Protein AF-A0A6V8EZ09-F1 (afdb_monomer_lite)

Sequence (191 aa):
MAIDKHVNTLWGSGIPLIVGDCYRGQDHIRDILYAWDLAGRIVQKALGTFPVLLSGGLVTQGSGDTLNITPASGLVSYDVSIPNDWTVVPPAELAAVMTRLVQSIQQTNLAIASATLNGVATNYVKLRYAETNGNTRQRAKAAGVYAYELVPSFTIVVNTTVPTDYDIVLATFVGNTGGTFAITQRISEDV

pLDDT: mean 71.15, std 19.23, range [26.47, 94.38]

Foldseek 3Di:
DDPDPPPDDDDDPDDDPDDDPCPDVQNVLVVVQVVQQVVQVVVCVVLPDFFDWPDFFDWDAAPFQFIKTAKTKTKAKDWDWGFDDDPDFVGDTDIDIGMHMDIDHIDHRHHQVAEDAAQPQKKFWKKFFDPPVDPDDADDDPTDGDDDDPDTDIDTHIHRDDDDRRIDTQWIWHHHDGGDIDIDGPPPDDD

Structure (mmCIF, N/CA/C/O backbone):
data_AF-A0A6V8EZ09-F1
#
_entry.id   AF-A0A6V8EZ09-F1
#
loop_
_atom_site.group_PDB
_atom_site.id
_atom_site.type_symbol
_atom_site.label_atom_id
_atom_site.label_alt_id
_atom_site.label_comp_id
_atom_site.label_asym_id
_atom_site.label_entity_id
_atom_site.label_seq_id
_atom_site.pdbx_PDB_ins_code
_atom_site.Cartn_x
_atom_site.Cartn_y
_atom_site.Cartn_z
_atom_site.occupancy
_atom_site.B_iso_or_equiv
_atom_site.auth_seq_id
_atom_site.auth_comp_id
_atom_site.auth_asym_id
_atom_site.auth_atom_id
_atom_site.pdbx_PDB_model_num
ATOM 1 N N . MET A 1 1 ? 19.089 -15.135 -15.177 1.00 36.06 1 MET A N 1
ATOM 2 C CA . MET A 1 1 ? 18.999 -14.446 -16.479 1.00 36.06 1 MET A CA 1
ATOM 3 C C . MET A 1 1 ? 20.323 -13.739 -16.686 1.00 36.06 1 MET A C 1
ATOM 5 O O . MET A 1 1 ? 20.738 -13.012 -15.792 1.00 36.06 1 MET A O 1
ATOM 9 N N . ALA A 1 2 ? 21.050 -14.101 -17.740 1.00 26.47 2 ALA A N 1
ATOM 10 C CA . ALA A 1 2 ? 22.420 -13.660 -17.957 1.00 26.47 2 ALA A CA 1
ATOM 11 C C . ALA A 1 2 ? 22.459 -12.157 -18.259 1.00 26.47 2 ALA A C 1
ATOM 13 O O . ALA A 1 2 ? 21.676 -11.665 -19.067 1.00 26.47 2 ALA A O 1
ATOM 14 N N . ILE A 1 3 ? 23.370 -11.447 -17.591 1.00 40.34 3 ILE A N 1
ATOM 15 C CA . ILE A 1 3 ? 23.827 -10.124 -18.014 1.00 40.34 3 ILE A CA 1
ATOM 16 C C . ILE A 1 3 ? 24.592 -10.365 -19.310 1.00 40.34 3 ILE A C 1
ATOM 18 O O . ILE A 1 3 ? 25.759 -10.760 -19.274 1.00 40.34 3 ILE A O 1
ATOM 22 N N . ASP A 1 4 ? 23.906 -10.216 -20.440 1.00 30.75 4 ASP A N 1
ATOM 23 C CA . ASP A 1 4 ? 24.532 -10.389 -21.739 1.00 30.75 4 ASP A CA 1
ATOM 24 C C . ASP A 1 4 ? 25.152 -9.065 -22.182 1.00 30.75 4 ASP A C 1
ATOM 26 O O . ASP A 1 4 ? 24.478 -8.081 -22.494 1.00 30.75 4 ASP A O 1
ATOM 30 N N . LYS A 1 5 ? 26.484 -9.038 -22.138 1.00 41.12 5 LYS A N 1
ATOM 31 C CA . LYS A 1 5 ? 27.314 -7.987 -22.713 1.00 41.12 5 LYS A CA 1
ATOM 32 C C . LYS A 1 5 ? 27.256 -8.114 -24.234 1.00 41.12 5 LYS A C 1
ATOM 34 O O . LYS A 1 5 ? 28.155 -8.693 -24.835 1.00 41.12 5 LYS A O 1
ATOM 39 N N . HIS A 1 6 ? 26.267 -7.497 -24.868 1.00 33.66 6 HIS A N 1
ATOM 40 C CA . HIS A 1 6 ? 26.307 -7.252 -26.308 1.00 33.66 6 HIS A CA 1
ATOM 41 C C . HIS A 1 6 ? 26.600 -5.785 -26.606 1.00 33.66 6 HIS A C 1
ATOM 43 O O . HIS A 1 6 ? 25.763 -5.009 -27.055 1.00 33.66 6 HIS A O 1
ATOM 49 N N . VAL A 1 7 ? 27.878 -5.452 -26.410 1.00 40.00 7 VAL A N 1
ATOM 50 C CA . VAL A 1 7 ? 28.586 -4.489 -27.253 1.00 40.00 7 VAL A CA 1
ATOM 51 C C . VAL A 1 7 ? 28.614 -5.099 -28.658 1.00 40.00 7 VAL A C 1
ATOM 53 O O . VAL A 1 7 ? 29.512 -5.869 -28.981 1.00 40.00 7 VAL A O 1
ATOM 56 N N . ASN A 1 8 ? 27.591 -4.845 -29.474 1.00 33.81 8 ASN A N 1
ATOM 57 C CA . ASN A 1 8 ? 27.646 -5.163 -30.899 1.00 33.81 8 ASN A CA 1
ATOM 58 C C . ASN A 1 8 ? 27.029 -4.024 -31.710 1.00 33.81 8 ASN A C 1
ATOM 60 O O . ASN A 1 8 ? 25.858 -4.008 -32.083 1.00 33.81 8 ASN A O 1
ATOM 64 N N . THR A 1 9 ? 27.871 -3.018 -31.896 1.00 41.44 9 THR A N 1
ATOM 65 C CA . THR A 1 9 ? 27.658 -1.795 -32.652 1.00 41.44 9 THR A CA 1
ATOM 66 C C . THR A 1 9 ? 27.592 -2.124 -34.149 1.00 41.44 9 THR A C 1
ATOM 68 O O . THR A 1 9 ? 28.577 -2.583 -34.726 1.00 41.44 9 THR A O 1
ATOM 71 N N . LEU A 1 10 ? 26.457 -1.876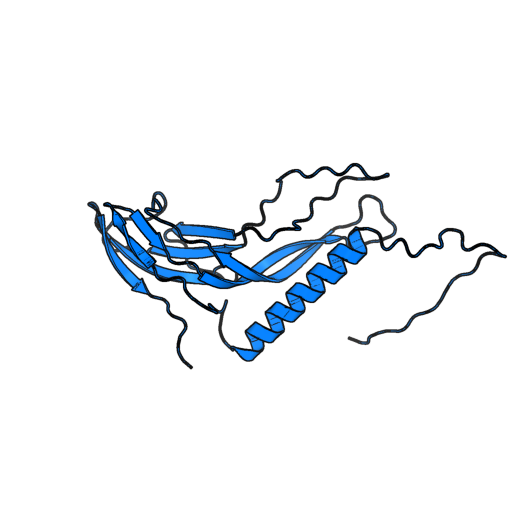 -34.806 1.00 41.09 10 LEU A N 1
ATOM 72 C CA . LEU A 1 10 ? 26.394 -1.825 -36.270 1.00 41.09 10 LEU A CA 1
ATOM 73 C C . LEU A 1 10 ? 26.891 -0.446 -36.729 1.00 41.09 10 LEU A C 1
ATOM 75 O O . LEU A 1 10 ? 26.271 0.577 -36.445 1.00 41.09 10 LEU A O 1
ATOM 79 N N . TRP A 1 11 ? 28.037 -0.423 -37.410 1.00 37.19 11 TRP A N 1
ATOM 80 C CA . TRP A 1 11 ? 28.685 0.785 -37.923 1.00 37.19 11 TRP A CA 1
ATOM 81 C C . TRP A 1 11 ? 28.303 1.027 -39.389 1.00 37.19 11 TRP A C 1
ATOM 83 O O . TRP A 1 11 ? 28.562 0.185 -40.246 1.00 37.19 11 TRP A O 1
ATOM 93 N N . GLY A 1 12 ? 27.750 2.204 -39.691 1.00 41.00 12 GLY A N 1
ATOM 94 C CA . GLY A 1 12 ? 27.807 2.807 -41.027 1.00 41.00 12 GLY A CA 1
ATOM 95 C C . GLY A 1 12 ? 29.043 3.705 -41.138 1.00 41.00 12 GLY A C 1
ATOM 96 O O . GLY A 1 12 ? 29.439 4.321 -40.149 1.00 41.00 12 GLY A O 1
ATOM 97 N N . SER A 1 13 ? 29.679 3.749 -42.314 1.00 45.16 13 SER A N 1
ATOM 98 C CA . SER A 1 13 ? 31.001 4.348 -42.560 1.00 45.16 13 SER A CA 1
ATOM 99 C C . SER A 1 13 ? 31.164 5.771 -42.009 1.00 45.16 13 SER A C 1
ATOM 101 O O . SER A 1 13 ? 30.796 6.757 -42.647 1.00 45.16 13 SER A O 1
ATOM 103 N N . GLY A 1 14 ? 31.805 5.867 -40.848 1.00 47.41 14 GLY A N 1
ATOM 104 C CA . GLY A 1 14 ? 32.462 7.084 -40.380 1.00 47.41 14 GLY A CA 1
ATOM 105 C C . GLY A 1 14 ? 31.619 8.046 -39.548 1.00 47.41 14 GLY A C 1
ATOM 106 O O . GLY A 1 14 ? 32.197 8.971 -38.989 1.00 47.41 14 GLY A O 1
ATOM 107 N N . ILE A 1 15 ? 30.309 7.828 -39.391 1.00 45.03 15 ILE A N 1
ATOM 108 C CA . ILE A 1 15 ? 29.502 8.544 -38.393 1.00 45.03 15 ILE A CA 1
ATOM 109 C C . ILE A 1 15 ? 28.467 7.569 -37.833 1.00 45.03 15 ILE A C 1
ATOM 111 O O . ILE A 1 15 ? 27.698 6.992 -38.606 1.00 45.03 15 ILE A O 1
ATOM 115 N N . PRO A 1 16 ? 28.390 7.380 -36.509 1.00 43.69 16 PRO A N 1
ATOM 116 C CA . PRO A 1 16 ? 27.251 6.689 -35.948 1.00 43.69 16 PRO A CA 1
ATOM 117 C C . PRO A 1 16 ? 26.010 7.558 -36.179 1.00 43.69 16 PRO A C 1
ATOM 119 O O . PRO A 1 16 ? 25.922 8.680 -35.682 1.00 43.69 16 PRO A O 1
ATOM 122 N N . LEU A 1 17 ? 25.052 7.056 -36.954 1.00 45.53 17 LEU A N 1
ATOM 123 C CA . LEU A 1 17 ? 23.905 7.855 -37.398 1.00 45.53 17 LEU A CA 1
ATOM 124 C C . LEU A 1 17 ? 22.977 8.296 -36.251 1.00 45.53 17 LEU A C 1
ATOM 126 O O . LEU A 1 17 ? 22.133 9.158 -36.473 1.00 45.53 17 LEU A O 1
ATOM 130 N N . ILE A 1 18 ? 23.166 7.767 -35.032 1.00 43.94 18 ILE A N 1
ATOM 131 C CA . ILE A 1 18 ? 22.602 8.268 -33.769 1.00 43.94 18 ILE A CA 1
ATOM 132 C C . ILE A 1 18 ? 23.574 7.907 -32.620 1.00 43.94 18 ILE A C 1
ATOM 134 O O . ILE A 1 18 ? 23.347 6.950 -31.891 1.00 43.94 18 ILE A O 1
ATOM 138 N N . VAL A 1 19 ? 24.701 8.611 -32.465 1.00 35.06 19 VAL A N 1
ATOM 139 C CA . VAL A 1 19 ? 25.530 8.529 -31.237 1.00 35.06 19 VAL A CA 1
ATOM 140 C C . VAL A 1 19 ? 25.651 9.906 -30.616 1.00 35.06 19 VAL A C 1
ATOM 142 O O . VAL A 1 19 ? 26.543 10.693 -30.901 1.00 35.06 19 VAL A O 1
ATOM 145 N N . GLY A 1 20 ? 24.706 10.191 -29.738 1.00 37.25 20 GLY A N 1
ATOM 146 C CA . GLY A 1 20 ? 25.016 10.119 -28.322 1.00 37.25 20 GLY A CA 1
ATOM 147 C C . GLY A 1 20 ? 24.085 9.068 -27.740 1.00 37.25 20 GLY A C 1
ATOM 148 O O . GLY A 1 20 ? 23.023 8.821 -28.308 1.00 37.25 20 GLY A O 1
ATOM 149 N N . ASP A 1 21 ? 24.499 8.457 -26.646 1.00 42.72 21 ASP A N 1
ATOM 150 C CA . ASP A 1 21 ? 23.748 7.542 -25.795 1.00 42.72 21 ASP A CA 1
ATOM 151 C C . ASP A 1 21 ? 22.505 8.249 -25.212 1.00 42.72 21 ASP A C 1
ATOM 153 O O . ASP A 1 21 ? 22.380 8.541 -24.026 1.00 42.72 21 ASP A O 1
ATOM 157 N N . CYS A 1 22 ? 21.593 8.640 -26.098 1.00 40.09 22 CYS A N 1
ATOM 158 C CA . CYS A 1 22 ? 20.265 9.115 -25.795 1.00 40.09 22 CYS A CA 1
ATOM 159 C C . CYS A 1 22 ? 19.422 7.886 -25.480 1.00 40.09 22 CYS A C 1
ATOM 161 O O . CYS A 1 22 ? 18.428 7.625 -26.157 1.00 40.09 22 CYS A O 1
ATOM 163 N N . TYR A 1 23 ? 19.827 7.169 -24.420 1.00 47.03 23 TYR A N 1
ATOM 164 C CA . TYR A 1 23 ? 18.901 6.533 -23.496 1.00 47.03 23 TYR A CA 1
ATOM 165 C C . TYR A 1 23 ? 17.663 7.412 -23.483 1.00 47.03 23 TYR A C 1
ATOM 167 O O . TYR A 1 23 ? 17.691 8.569 -23.024 1.00 47.03 23 TYR A O 1
ATOM 175 N N . ARG A 1 24 ? 16.596 6.945 -24.133 1.00 60.47 24 ARG A N 1
ATOM 176 C CA . ARG A 1 24 ? 15.365 7.718 -24.156 1.00 60.47 24 ARG A CA 1
ATOM 177 C C . ARG A 1 24 ? 15.011 7.918 -22.686 1.00 60.47 24 ARG A C 1
ATOM 179 O O . ARG A 1 24 ? 15.353 7.099 -21.839 1.00 60.47 24 ARG A O 1
ATOM 186 N N . GLY A 1 25 ? 14.310 8.999 -22.341 1.00 59.91 25 GLY A N 1
ATOM 187 C CA . GLY A 1 25 ? 13.822 9.149 -20.959 1.00 59.91 25 GLY A CA 1
ATOM 188 C C . GLY A 1 25 ? 13.135 7.867 -20.450 1.00 59.91 25 GLY A C 1
ATOM 189 O O . GLY A 1 25 ? 13.201 7.572 -19.268 1.00 59.91 25 GLY A O 1
ATOM 190 N N . GLN A 1 26 ? 12.579 7.081 -21.376 1.00 61.47 26 GLN A N 1
ATOM 191 C CA . GLN A 1 26 ? 12.028 5.737 -21.215 1.00 61.47 26 GLN A CA 1
ATOM 192 C C . GLN A 1 26 ? 13.003 4.709 -20.609 1.00 61.47 26 GLN A C 1
ATOM 194 O O . GLN A 1 26 ? 12.614 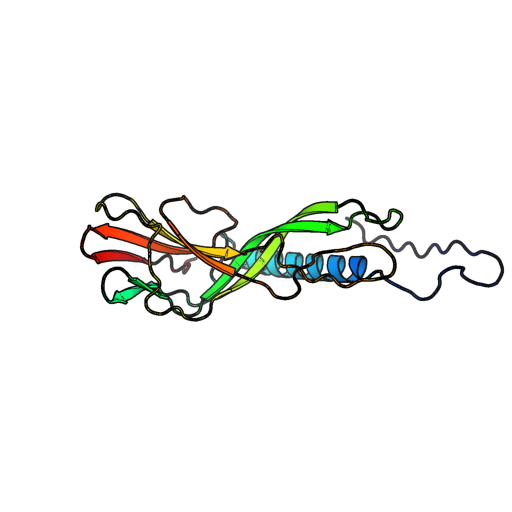4.037 -19.662 1.00 61.47 26 GLN A O 1
ATOM 199 N N . ASP A 1 27 ? 14.235 4.589 -21.106 1.00 61.34 27 ASP A N 1
ATOM 200 C CA . ASP A 1 27 ? 15.248 3.634 -20.631 1.00 61.34 27 ASP A CA 1
ATOM 201 C C . ASP A 1 27 ? 15.648 3.967 -19.193 1.00 61.34 27 ASP A C 1
ATOM 203 O O . ASP A 1 27 ? 15.578 3.118 -18.311 1.00 61.34 27 ASP A O 1
ATOM 207 N N . HIS A 1 28 ? 15.939 5.243 -18.923 1.00 70.25 28 HIS A N 1
ATOM 208 C CA . HIS A 1 28 ? 16.264 5.702 -17.572 1.00 70.25 28 HIS A CA 1
ATOM 209 C C . HIS A 1 28 ? 15.115 5.467 -16.588 1.00 70.25 28 HIS A C 1
ATOM 211 O O . HIS A 1 28 ? 15.344 5.070 -15.450 1.00 70.25 28 HIS A O 1
ATOM 217 N N . ILE A 1 29 ? 13.870 5.709 -17.008 1.00 71.44 29 ILE A N 1
ATOM 218 C CA . ILE A 1 29 ? 12.696 5.440 -16.170 1.00 71.44 29 ILE A CA 1
ATOM 219 C C . ILE A 1 29 ? 12.581 3.941 -15.897 1.00 71.44 29 ILE A C 1
ATOM 221 O O . ILE A 1 29 ? 12.353 3.553 -14.756 1.00 71.44 29 ILE A O 1
ATOM 225 N N . ARG A 1 30 ? 12.776 3.099 -16.915 1.00 72.88 30 ARG A N 1
ATOM 226 C CA . ARG A 1 30 ? 12.730 1.645 -16.771 1.00 72.88 30 ARG A CA 1
ATOM 227 C C . ARG A 1 30 ? 13.794 1.140 -15.793 1.00 72.88 30 ARG A C 1
ATOM 229 O O . ARG A 1 30 ? 13.465 0.366 -14.899 1.00 72.88 30 ARG A O 1
ATOM 236 N N . ASP A 1 31 ? 15.030 1.608 -15.921 1.00 77.31 31 ASP A N 1
ATOM 237 C CA . ASP A 1 31 ? 16.129 1.209 -15.039 1.00 77.31 31 ASP A CA 1
ATOM 238 C C . ASP A 1 31 ? 15.889 1.654 -13.592 1.00 77.31 31 ASP A C 1
ATOM 240 O O . ASP A 1 31 ? 16.121 0.886 -12.657 1.00 77.31 31 ASP A O 1
ATOM 244 N N . ILE A 1 32 ? 15.355 2.864 -13.391 1.00 80.50 32 ILE A N 1
ATOM 245 C CA . ILE A 1 32 ? 14.965 3.361 -12.064 1.00 80.50 32 ILE A CA 1
ATOM 246 C C . ILE A 1 32 ? 13.853 2.494 -11.459 1.00 80.50 32 ILE A C 1
ATOM 248 O O . ILE A 1 32 ? 13.944 2.115 -10.291 1.00 80.50 32 ILE A O 1
ATOM 252 N N . LEU A 1 33 ? 12.824 2.156 -12.242 1.00 77.69 33 LEU A N 1
ATOM 253 C CA . LEU A 1 33 ? 11.721 1.303 -11.799 1.00 77.69 33 LEU A CA 1
ATOM 254 C C . LEU A 1 33 ? 12.222 -0.092 -11.397 1.00 77.69 33 LEU A C 1
ATOM 256 O O . LEU A 1 33 ? 11.868 -0.582 -10.324 1.00 77.69 33 LEU A O 1
ATOM 260 N N . TYR A 1 34 ? 13.114 -0.696 -12.188 1.00 82.81 34 TYR A N 1
ATOM 261 C CA . TYR A 1 34 ? 13.736 -1.974 -11.836 1.00 82.81 34 TYR A CA 1
ATOM 262 C C . TYR A 1 34 ? 14.618 -1.890 -10.592 1.00 82.81 34 TYR A C 1
ATOM 264 O O . TYR A 1 34 ? 14.598 -2.805 -9.768 1.00 82.81 34 TYR A O 1
ATOM 272 N N . ALA A 1 35 ? 15.382 -0.810 -10.424 1.00 84.56 35 ALA A N 1
ATOM 273 C CA . ALA A 1 35 ? 16.199 -0.615 -9.232 1.00 84.56 35 ALA A CA 1
ATOM 274 C C . ALA A 1 35 ? 15.337 -0.494 -7.964 1.00 84.56 35 ALA A C 1
ATOM 276 O O . ALA A 1 35 ? 15.676 -1.077 -6.932 1.00 84.56 35 ALA A O 1
ATOM 277 N N . TRP A 1 36 ? 14.207 0.217 -8.038 1.00 83.81 36 TRP A N 1
ATOM 278 C CA . TRP A 1 36 ? 13.246 0.304 -6.936 1.00 83.81 36 TRP A CA 1
ATOM 279 C C . TRP A 1 36 ? 12.598 -1.041 -6.617 1.00 83.81 36 TRP A C 1
ATOM 281 O O . TRP A 1 36 ? 12.560 -1.416 -5.445 1.00 83.81 36 TRP A O 1
ATOM 291 N N . ASP A 1 37 ? 12.153 -1.779 -7.637 1.00 84.81 37 ASP A N 1
ATOM 292 C CA . ASP A 1 37 ? 11.576 -3.114 -7.462 1.00 84.81 37 ASP A CA 1
ATOM 293 C C . ASP A 1 37 ? 12.576 -4.074 -6.805 1.00 84.81 37 ASP A C 1
ATOM 295 O O . ASP A 1 37 ? 12.264 -4.738 -5.814 1.00 84.81 37 ASP A O 1
ATOM 299 N N . LEU A 1 38 ? 13.822 -4.094 -7.289 1.00 85.69 38 LEU A N 1
ATOM 300 C CA . LEU A 1 38 ? 14.881 -4.920 -6.716 1.00 85.69 38 LEU A CA 1
ATOM 301 C C . LEU A 1 38 ? 15.138 -4.573 -5.243 1.00 85.69 38 LEU A C 1
ATOM 303 O O . LEU A 1 38 ? 15.225 -5.478 -4.410 1.00 85.69 38 LEU A O 1
ATOM 307 N N . ALA A 1 39 ? 15.228 -3.284 -4.907 1.00 84.75 39 ALA A N 1
ATOM 308 C CA . ALA A 1 39 ? 15.402 -2.841 -3.526 1.00 84.75 39 ALA A CA 1
ATOM 309 C C . ALA A 1 39 ? 14.228 -3.285 -2.635 1.00 84.75 39 ALA A C 1
ATOM 311 O O . ALA A 1 39 ? 14.452 -3.832 -1.554 1.00 84.75 39 ALA A O 1
ATOM 312 N N . GLY A 1 40 ? 12.988 -3.122 -3.109 1.00 82.38 40 GLY A N 1
ATOM 313 C CA . GLY A 1 40 ? 11.787 -3.568 -2.402 1.00 82.38 40 GLY A CA 1
ATOM 314 C C . GLY A 1 40 ? 11.781 -5.076 -2.147 1.00 82.38 40 GLY A C 1
ATOM 315 O O . GLY A 1 40 ? 11.551 -5.512 -1.020 1.00 82.38 40 GLY A O 1
ATOM 316 N N . ARG A 1 41 ? 12.120 -5.883 -3.159 1.00 82.62 41 ARG A N 1
ATOM 317 C CA . ARG A 1 41 ? 12.191 -7.350 -3.044 1.00 82.62 41 ARG A CA 1
ATOM 318 C C . ARG A 1 41 ? 13.281 -7.828 -2.091 1.00 82.62 41 ARG A C 1
ATOM 320 O O . ARG A 1 41 ? 13.064 -8.805 -1.380 1.00 82.62 41 ARG A O 1
ATOM 327 N N . ILE A 1 42 ? 14.445 -7.174 -2.066 1.00 83.06 42 ILE A N 1
ATOM 328 C CA . ILE A 1 42 ? 15.523 -7.516 -1.123 1.00 83.06 42 ILE A CA 1
ATOM 329 C C . ILE A 1 42 ? 15.041 -7.322 0.314 1.00 83.06 42 ILE A C 1
ATOM 331 O O . ILE A 1 42 ? 15.194 -8.228 1.133 1.00 83.06 42 ILE A O 1
ATOM 335 N N . VAL A 1 43 ? 14.419 -6.177 0.606 1.00 79.94 43 VAL A N 1
ATOM 336 C CA . VAL A 1 43 ? 13.891 -5.884 1.944 1.00 79.94 43 VAL A CA 1
ATOM 337 C C . VAL A 1 43 ? 12.755 -6.845 2.300 1.00 79.94 43 VAL A C 1
ATOM 339 O O . VAL A 1 43 ? 12.765 -7.420 3.384 1.00 79.94 43 VAL A O 1
ATOM 342 N N . GLN A 1 44 ? 11.828 -7.111 1.376 1.00 76.06 44 GLN A N 1
ATOM 343 C CA . GLN A 1 44 ? 10.747 -8.072 1.601 1.00 76.06 44 GLN A CA 1
ATOM 344 C C . GLN A 1 44 ? 11.279 -9.484 1.877 1.00 76.06 44 GLN A C 1
ATOM 346 O O . GLN A 1 44 ? 10.804 -10.152 2.786 1.00 76.06 44 GLN A O 1
ATOM 351 N N . LYS A 1 45 ? 12.291 -9.945 1.132 1.00 77.75 45 LYS A N 1
ATOM 352 C CA . LYS A 1 45 ? 12.899 -11.265 1.343 1.00 77.75 45 LYS A CA 1
ATOM 353 C C . LYS A 1 45 ? 13.642 -11.352 2.675 1.00 77.75 45 LYS A C 1
ATOM 355 O O . LYS A 1 45 ? 13.623 -12.408 3.299 1.00 77.75 45 LYS A O 1
ATOM 360 N N . ALA A 1 46 ? 14.293 -10.270 3.097 1.00 76.56 46 ALA A N 1
ATOM 361 C CA . ALA A 1 46 ? 14.949 -10.205 4.398 1.00 76.56 46 ALA A CA 1
ATOM 362 C C . ALA A 1 46 ? 13.944 -10.256 5.564 1.00 76.56 46 ALA A C 1
ATOM 364 O O . ALA A 1 46 ? 14.295 -10.752 6.627 1.00 76.56 46 ALA A O 1
ATOM 365 N N . LEU A 1 47 ? 12.714 -9.772 5.352 1.00 72.25 47 LEU A N 1
ATOM 366 C CA . LEU A 1 47 ? 11.679 -9.614 6.385 1.00 72.25 47 LEU A CA 1
ATOM 367 C C . LEU A 1 47 ? 10.472 -10.570 6.218 1.00 72.25 47 LEU A C 1
ATOM 369 O O . LEU A 1 47 ? 9.502 -10.510 6.967 1.00 72.25 47 LEU A O 1
ATOM 373 N N . GLY A 1 48 ? 10.543 -11.484 5.249 1.00 57.84 48 GLY A N 1
ATOM 374 C CA . GLY A 1 48 ? 9.860 -12.780 5.212 1.00 57.84 48 GLY A CA 1
ATOM 375 C C . GLY A 1 48 ? 8.351 -12.842 4.956 1.00 57.84 48 GLY A C 1
ATOM 376 O O . GLY A 1 48 ? 7.901 -13.883 4.479 1.00 57.84 48 GLY A O 1
ATOM 377 N N . THR A 1 49 ? 7.549 -11.807 5.230 1.00 58.31 49 THR A N 1
ATOM 378 C CA . THR A 1 49 ? 6.091 -12.025 5.326 1.00 58.31 49 THR A CA 1
ATOM 379 C C . THR A 1 49 ? 5.273 -10.779 4.960 1.00 58.31 49 THR A C 1
ATOM 381 O O . THR A 1 49 ? 5.319 -9.787 5.676 1.00 58.31 49 THR A O 1
ATOM 384 N N . PHE A 1 50 ? 4.476 -10.851 3.881 1.00 55.44 50 PHE A N 1
ATOM 385 C CA . PHE A 1 50 ? 3.503 -9.822 3.442 1.00 55.44 50 PHE A CA 1
ATOM 386 C C . PHE A 1 50 ? 4.100 -8.446 3.062 1.00 55.44 50 PHE A C 1
ATOM 388 O O . PHE A 1 50 ? 5.317 -8.265 3.119 1.00 55.44 50 PHE A O 1
ATOM 395 N N . PRO A 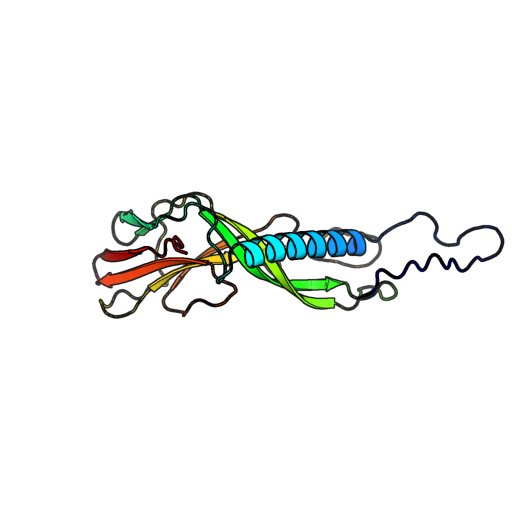1 51 ? 3.297 -7.481 2.560 1.00 67.12 51 PRO A N 1
ATOM 396 C CA . PRO A 1 51 ? 3.666 -6.066 2.582 1.00 67.12 51 PRO A CA 1
ATOM 397 C C . PRO A 1 51 ? 4.093 -5.657 3.999 1.00 67.12 51 PRO A C 1
ATOM 399 O O . PRO A 1 51 ? 3.271 -5.522 4.905 1.00 67.12 51 PRO A O 1
ATOM 402 N N . VAL A 1 52 ? 5.408 -5.538 4.196 1.00 71.50 52 VAL A N 1
ATOM 403 C CA . VAL A 1 52 ? 6.018 -5.323 5.512 1.00 71.50 52 VAL A CA 1
ATOM 404 C C . VAL A 1 52 ? 5.864 -3.866 5.922 1.00 71.50 52 VAL A C 1
ATOM 406 O O . VAL A 1 52 ? 6.266 -2.960 5.182 1.00 71.50 52 VAL A O 1
ATOM 409 N N . LEU A 1 53 ? 5.338 -3.638 7.124 1.00 77.75 53 LEU A N 1
ATOM 410 C CA . LEU A 1 53 ? 5.444 -2.348 7.790 1.00 77.75 53 LEU A CA 1
ATOM 411 C C . LEU A 1 53 ? 6.845 -2.241 8.398 1.00 77.75 53 LEU A C 1
ATOM 413 O O . LEU A 1 53 ? 7.252 -3.069 9.204 1.00 77.75 53 LEU A O 1
ATOM 417 N N . LEU A 1 54 ? 7.596 -1.226 7.988 1.00 76.62 54 LEU A N 1
ATOM 418 C CA . LEU A 1 54 ? 8.958 -0.990 8.464 1.00 76.62 54 LEU A CA 1
ATOM 419 C C . LEU A 1 54 ? 8.975 -0.106 9.712 1.00 76.62 54 LEU A C 1
ATOM 421 O O . LEU A 1 54 ? 9.894 -0.207 10.521 1.00 76.62 54 LEU A O 1
ATOM 425 N N . SER A 1 55 ? 8.001 0.799 9.854 1.00 84.69 55 SER A N 1
ATOM 426 C CA . SER A 1 55 ? 7.893 1.675 11.022 1.00 84.69 55 SER A CA 1
ATOM 427 C C . SER A 1 55 ? 6.538 2.386 11.104 1.00 84.69 55 SER A C 1
ATOM 429 O O . SER A 1 55 ? 5.949 2.731 10.079 1.00 84.69 55 SER A O 1
ATOM 431 N N . GLY A 1 56 ? 6.096 2.701 12.327 1.00 86.12 56 GLY A N 1
ATOM 432 C CA . GLY A 1 56 ? 5.012 3.652 12.590 1.00 86.12 56 GLY A CA 1
ATOM 433 C C . GLY A 1 56 ? 3.601 3.106 12.348 1.00 86.12 56 GLY A C 1
ATOM 434 O O . GLY A 1 56 ? 3.319 1.961 12.675 1.00 86.12 56 GLY A O 1
ATOM 435 N N . GLY A 1 57 ? 2.691 3.941 11.834 1.00 87.94 57 GLY A N 1
ATOM 436 C CA . GLY A 1 57 ? 1.339 3.509 11.445 1.00 87.94 57 GLY A CA 1
ATOM 437 C C . GLY A 1 57 ? 0.363 3.226 12.588 1.00 87.94 57 GLY A C 1
ATOM 438 O O . GLY A 1 57 ? -0.618 2.515 12.388 1.00 87.94 57 GLY A O 1
ATOM 439 N N . LEU A 1 58 ? 0.593 3.798 13.770 1.00 91.19 58 LEU A N 1
ATOM 440 C CA . LEU A 1 58 ? -0.310 3.659 14.910 1.00 91.19 58 LEU A CA 1
ATOM 441 C C . LEU A 1 58 ? -1.642 4.355 14.611 1.00 91.19 58 LEU A C 1
ATOM 443 O O . LEU A 1 58 ? -1.670 5.568 14.390 1.00 91.19 58 LEU A O 1
ATOM 447 N N . VAL A 1 59 ? -2.738 3.597 14.663 1.00 92.50 59 VAL A N 1
ATOM 448 C CA . VAL A 1 59 ? -4.095 4.114 14.435 1.00 92.50 59 VAL A CA 1
ATOM 449 C C . VAL A 1 59 ? -4.813 4.341 15.762 1.00 92.50 59 VAL A C 1
ATOM 451 O O . VAL A 1 59 ? -5.016 3.404 16.524 1.00 92.50 59 VAL A O 1
ATOM 454 N N . THR A 1 60 ? -5.260 5.553 16.058 1.00 92.12 60 THR A N 1
ATOM 455 C CA . THR A 1 60 ? -6.057 5.841 17.260 1.00 92.12 60 THR A CA 1
ATOM 456 C C . THR A 1 60 ? -7.368 6.520 16.903 1.00 92.12 60 THR A C 1
ATOM 458 O O . THR A 1 60 ? -7.556 7.011 15.791 1.00 92.12 60 THR A O 1
ATOM 461 N N . GLN A 1 61 ? -8.306 6.528 17.845 1.00 90.00 61 GLN A N 1
ATOM 462 C CA . GLN A 1 61 ? -9.539 7.283 17.684 1.00 90.00 61 GLN A CA 1
ATOM 463 C C . GLN A 1 61 ? -9.247 8.793 17.708 1.00 90.00 61 GLN A C 1
ATOM 465 O O . GLN A 1 61 ? -8.498 9.286 18.556 1.00 90.00 61 GLN A O 1
ATOM 470 N N . GLY A 1 62 ? -9.827 9.509 16.747 1.00 89.50 62 GLY A N 1
ATOM 471 C CA . GLY A 1 62 ? -9.863 10.966 16.688 1.00 89.50 62 GLY A CA 1
ATOM 472 C C . GLY A 1 62 ? -11.110 11.541 17.357 1.00 89.50 62 GLY A C 1
ATOM 473 O O . GLY A 1 62 ? -11.726 10.920 18.221 1.00 89.50 62 GLY A O 1
ATOM 474 N N . SER A 1 63 ? -11.491 12.753 16.967 1.00 87.31 63 SER A N 1
ATOM 475 C CA . SER A 1 63 ? -12.742 13.360 17.425 1.00 87.31 63 SER A CA 1
ATOM 476 C C . SER A 1 63 ? -13.951 12.684 16.770 1.00 87.31 63 SER A C 1
ATOM 478 O O . SER A 1 63 ? -14.021 12.612 15.541 1.00 87.31 63 SER A O 1
ATOM 480 N N . GLY A 1 64 ? -14.908 12.209 17.573 1.00 85.88 64 GLY A N 1
ATOM 481 C CA . GLY A 1 64 ? -16.113 11.533 17.082 1.00 85.88 64 GLY A CA 1
ATOM 482 C C . GLY A 1 64 ? -15.779 10.328 16.199 1.00 85.88 64 GLY A C 1
ATOM 483 O O . GLY A 1 64 ? -14.995 9.463 16.596 1.00 85.88 64 GLY A O 1
ATOM 484 N N . ASP A 1 65 ? -16.331 10.320 14.985 1.00 85.88 65 ASP A N 1
ATOM 485 C CA . ASP A 1 65 ? -16.200 9.233 14.010 1.00 85.88 65 ASP A CA 1
ATOM 486 C C . ASP A 1 65 ? -14.959 9.411 13.117 1.00 85.88 65 ASP A C 1
ATOM 488 O O . ASP A 1 65 ? -15.032 9.324 11.891 1.00 85.88 65 ASP A O 1
ATOM 492 N N . THR A 1 66 ? -13.809 9.737 13.702 1.00 91.62 66 THR A N 1
ATOM 493 C CA . THR A 1 66 ? -12.571 9.956 12.938 1.00 91.62 66 THR A CA 1
ATOM 494 C C . THR A 1 66 ? -11.402 9.160 13.498 1.00 91.62 66 THR A C 1
ATOM 496 O O . THR A 1 66 ? -11.453 8.649 14.619 1.00 91.62 66 THR A O 1
ATOM 499 N N . LEU A 1 67 ? -10.337 9.042 12.705 1.00 92.69 67 LEU A N 1
ATOM 500 C CA . LEU A 1 67 ? -9.103 8.355 13.077 1.00 92.69 67 LEU A CA 1
ATOM 501 C C . LEU A 1 67 ? -7.910 9.312 13.073 1.00 92.69 67 LEU A C 1
ATOM 503 O O . LEU A 1 67 ? -7.793 10.186 12.217 1.00 92.69 67 LEU A O 1
ATOM 507 N N . ASN A 1 68 ? -6.981 9.094 13.992 1.00 93.62 68 ASN A N 1
ATOM 508 C CA . ASN A 1 68 ? -5.636 9.650 13.942 1.00 93.62 68 ASN A CA 1
ATOM 509 C C . ASN A 1 68 ? -4.666 8.541 13.538 1.00 93.62 68 ASN A C 1
ATOM 511 O O . ASN A 1 68 ? -4.801 7.404 13.986 1.00 93.62 68 ASN A O 1
ATOM 515 N N . ILE A 1 69 ? -3.694 8.858 12.687 1.00 93.31 69 ILE A N 1
ATOM 516 C CA . ILE A 1 69 ? -2.712 7.890 12.191 1.00 93.31 69 ILE A CA 1
ATOM 517 C C . ILE A 1 69 ? -1.335 8.542 12.261 1.00 93.31 69 ILE A C 1
ATOM 519 O O . ILE A 1 69 ? -1.126 9.619 11.696 1.00 93.31 69 ILE A O 1
ATOM 523 N N . THR A 1 70 ? -0.394 7.923 12.974 1.00 92.25 70 THR A N 1
ATOM 524 C CA . THR A 1 70 ? 0.995 8.402 12.998 1.00 92.25 70 THR A CA 1
ATOM 525 C C . THR A 1 70 ? 1.673 8.168 11.643 1.00 92.25 70 THR A C 1
ATOM 527 O O . THR A 1 70 ? 1.197 7.350 10.852 1.00 92.25 70 THR A O 1
ATOM 530 N N . PRO A 1 71 ? 2.778 8.872 11.332 1.00 89.50 71 PRO A N 1
ATOM 531 C CA . PRO A 1 71 ? 3.551 8.569 10.135 1.00 89.50 71 PRO A CA 1
ATOM 532 C C . PRO A 1 71 ? 3.894 7.079 10.067 1.00 89.50 71 PRO A C 1
ATOM 534 O O . PRO A 1 71 ? 4.202 6.470 11.093 1.00 89.50 71 PRO A O 1
ATOM 537 N N . ALA A 1 72 ? 3.827 6.502 8.873 1.00 87.12 72 ALA A N 1
ATOM 538 C CA . ALA A 1 72 ? 4.090 5.087 8.637 1.00 87.12 72 ALA A CA 1
ATOM 539 C C . ALA A 1 72 ? 5.050 4.925 7.463 1.00 87.12 72 ALA A C 1
ATOM 541 O O . ALA A 1 72 ? 5.037 5.730 6.536 1.00 87.12 72 ALA A O 1
ATOM 542 N N . SER A 1 73 ? 5.856 3.874 7.454 1.00 85.69 73 SER A N 1
ATOM 543 C CA . SER A 1 73 ? 6.636 3.484 6.282 1.00 85.69 73 SER A CA 1
ATOM 544 C C . SER A 1 73 ? 6.601 1.975 6.101 1.00 85.69 73 SER A C 1
ATOM 546 O O . SER A 1 73 ? 6.647 1.226 7.072 1.00 85.69 73 SER A O 1
ATOM 548 N N . GLY A 1 74 ? 6.503 1.513 4.858 1.00 84.88 74 GLY A N 1
ATOM 549 C CA . GLY A 1 74 ? 6.431 0.085 4.558 1.00 84.88 74 GLY A CA 1
ATOM 550 C C . GLY A 1 74 ? 6.516 -0.219 3.071 1.00 84.88 74 GLY A C 1
ATOM 551 O O . GLY A 1 74 ? 6.695 0.684 2.259 1.00 84.88 74 GLY A O 1
ATOM 552 N N . LEU A 1 75 ? 6.403 -1.493 2.709 1.00 84.12 75 LEU A N 1
ATOM 553 C CA . LEU A 1 75 ? 6.466 -1.963 1.325 1.00 84.12 75 LEU A CA 1
ATOM 554 C C . LEU A 1 75 ? 5.096 -2.416 0.824 1.00 84.12 75 LEU A C 1
ATOM 556 O O . LEU A 1 75 ? 4.399 -3.135 1.529 1.00 84.12 75 LEU A O 1
ATOM 560 N N . VAL A 1 76 ? 4.747 -2.058 -0.410 1.00 83.19 76 VAL A N 1
ATOM 561 C CA . VAL A 1 76 ? 3.538 -2.532 -1.108 1.00 83.19 76 VAL A CA 1
ATOM 562 C C . VAL A 1 76 ? 3.859 -2.955 -2.531 1.00 83.19 76 VAL A C 1
ATOM 564 O O . VAL A 1 76 ? 4.802 -2.441 -3.140 1.00 83.19 76 VAL A O 1
ATOM 567 N N . SER A 1 77 ? 3.043 -3.858 -3.066 1.00 83.25 77 SER A N 1
ATOM 568 C CA . SER A 1 77 ? 3.007 -4.128 -4.503 1.00 83.25 77 SER A CA 1
ATOM 569 C C . SER A 1 77 ? 2.206 -3.041 -5.225 1.00 83.25 77 SER A C 1
ATOM 571 O O . SER A 1 77 ? 1.275 -2.470 -4.655 1.00 83.25 77 SER A O 1
ATOM 573 N N . TYR A 1 78 ? 2.560 -2.748 -6.472 1.00 79.12 78 TYR A N 1
ATOM 574 C CA . TYR A 1 78 ? 1.791 -1.880 -7.358 1.00 79.12 78 TYR A CA 1
ATOM 575 C C . TYR A 1 78 ? 1.946 -2.310 -8.815 1.00 79.12 78 TYR A C 1
ATOM 577 O O . TYR A 1 78 ? 2.977 -2.861 -9.208 1.00 79.12 78 TYR A O 1
ATOM 585 N N . ASP A 1 79 ? 0.897 -2.068 -9.595 1.00 78.81 79 ASP A N 1
ATOM 586 C CA . ASP A 1 79 ? 0.916 -2.275 -11.035 1.00 78.81 79 ASP A CA 1
ATOM 587 C C . ASP A 1 79 ? 1.551 -1.051 -11.691 1.00 78.81 79 ASP A C 1
ATOM 589 O O . ASP A 1 79 ? 1.346 0.076 -11.248 1.00 78.81 79 ASP A O 1
ATOM 593 N N . VAL A 1 80 ? 2.348 -1.274 -12.729 1.00 74.44 80 VAL A N 1
ATOM 594 C CA . VAL A 1 80 ? 2.980 -0.206 -13.501 1.00 74.44 80 VAL A CA 1
ATOM 595 C C . VAL A 1 80 ? 3.015 -0.580 -14.974 1.00 74.44 80 VAL A C 1
ATOM 597 O O . VAL A 1 80 ? 3.240 -1.737 -15.338 1.00 74.44 80 VAL A O 1
ATOM 600 N N . SER A 1 81 ? 2.817 0.416 -15.834 1.00 72.81 81 SER A N 1
ATOM 601 C CA . SER A 1 81 ? 3.007 0.278 -17.279 1.00 72.81 81 SER A CA 1
ATOM 602 C C . SER A 1 81 ? 4.387 0.795 -17.668 1.00 72.81 81 SER A C 1
ATOM 604 O O . SER A 1 81 ? 4.721 1.962 -17.463 1.00 72.81 81 SER A O 1
ATOM 606 N N . ILE A 1 82 ? 5.217 -0.091 -18.211 1.00 71.38 82 ILE A N 1
ATOM 607 C CA . ILE A 1 82 ? 6.612 0.195 -18.546 1.00 71.38 82 ILE A CA 1
ATOM 608 C C . ILE A 1 82 ? 6.753 0.198 -20.069 1.00 71.38 82 ILE A C 1
ATOM 610 O O . ILE A 1 82 ? 6.281 -0.735 -20.715 1.00 71.38 82 ILE A O 1
ATOM 614 N N . PRO A 1 83 ? 7.431 1.183 -20.683 1.00 67.56 83 PRO A N 1
ATOM 615 C CA . PRO A 1 83 ? 7.757 1.116 -22.106 1.00 67.56 83 PRO A CA 1
ATOM 616 C C . PRO A 1 83 ? 8.490 -0.195 -22.418 1.00 67.56 83 PRO A C 1
ATOM 618 O O . PRO A 1 83 ? 9.428 -0.524 -21.699 1.00 67.56 83 PRO A O 1
ATOM 621 N N . ASN A 1 84 ? 8.110 -0.917 -23.471 1.00 70.31 84 ASN A N 1
ATOM 622 C CA . ASN A 1 84 ? 8.632 -2.246 -23.827 1.00 70.31 84 ASN A CA 1
ATOM 623 C C . ASN A 1 84 ? 9.428 -2.261 -25.146 1.00 70.31 84 ASN A C 1
ATOM 625 O O . ASN A 1 84 ? 10.176 -3.196 -25.408 1.00 70.31 84 ASN A O 1
ATOM 629 N N . ASP A 1 85 ? 9.294 -1.225 -25.976 1.00 61.25 85 ASP A N 1
ATOM 630 C CA . ASP A 1 85 ? 9.949 -1.149 -27.286 1.00 61.25 85 ASP A CA 1
ATOM 631 C C . ASP A 1 85 ? 10.679 0.189 -27.466 1.00 61.25 85 ASP A C 1
ATOM 633 O O . ASP A 1 85 ? 10.283 1.220 -26.927 1.00 61.25 85 ASP A O 1
ATOM 637 N N . TRP A 1 86 ? 11.761 0.166 -28.230 1.00 57.06 86 TRP A N 1
ATOM 638 C CA . TRP A 1 86 ? 12.614 1.308 -28.554 1.00 57.06 86 TRP A CA 1
ATOM 639 C C . TRP A 1 86 ? 12.384 1.819 -29.981 1.00 57.06 86 TRP A C 1
ATOM 641 O O . TRP A 1 86 ? 12.798 2.924 -30.333 1.00 57.06 86 TRP A O 1
ATOM 651 N N . THR A 1 87 ? 11.736 1.009 -30.816 1.00 58.72 87 THR A N 1
ATOM 652 C CA . THR A 1 87 ? 11.621 1.213 -32.263 1.00 58.72 87 THR A CA 1
ATOM 653 C C . THR A 1 87 ? 10.299 1.861 -32.672 1.00 58.72 87 THR A C 1
ATOM 655 O O . THR A 1 87 ? 10.251 2.554 -33.687 1.00 58.72 87 THR A O 1
ATOM 658 N N . VAL A 1 88 ? 9.251 1.728 -31.852 1.00 56.66 88 VAL A N 1
ATOM 659 C CA . VAL A 1 88 ? 7.906 2.265 -32.117 1.00 56.66 88 VAL A CA 1
ATOM 660 C C . VAL A 1 88 ? 7.660 3.547 -31.310 1.00 56.66 88 VAL A C 1
ATOM 662 O O . VAL A 1 88 ? 8.126 3.683 -30.175 1.00 56.66 88 VAL A O 1
ATOM 665 N N . VAL A 1 89 ? 6.954 4.518 -31.902 1.00 61.25 89 VAL A N 1
ATOM 666 C CA . VAL A 1 89 ? 6.561 5.771 -31.238 1.00 61.25 89 VAL A CA 1
ATOM 667 C C . VAL A 1 89 ? 5.054 6.029 -31.420 1.00 61.25 89 VAL A C 1
ATOM 669 O O . VAL A 1 89 ? 4.633 6.255 -32.555 1.00 61.25 89 VAL A O 1
ATOM 672 N N . PRO A 1 90 ? 4.245 6.049 -30.337 1.00 58.12 90 PRO A N 1
ATOM 673 C CA . PRO A 1 90 ? 4.606 5.670 -28.967 1.00 58.12 90 PRO A CA 1
ATOM 674 C C . PRO A 1 90 ? 4.938 4.162 -28.875 1.00 58.12 90 PRO A C 1
ATOM 676 O O . PRO A 1 90 ? 4.535 3.392 -29.739 1.00 58.12 90 PRO A O 1
ATOM 679 N N . PRO A 1 91 ? 5.716 3.720 -27.882 1.00 61.91 91 PRO A N 1
ATOM 680 C CA . PRO A 1 91 ? 6.229 2.383 -27.737 1.00 61.91 91 PRO A CA 1
ATOM 681 C C . PRO A 1 91 ? 5.100 1.495 -27.206 1.00 61.91 91 PRO A C 1
ATOM 683 O O . PRO A 1 91 ? 4.132 1.972 -26.610 1.00 61.91 91 PRO A O 1
ATOM 686 N N . ALA A 1 92 ? 5.220 0.188 -27.387 1.00 69.00 92 ALA A N 1
ATOM 687 C CA . ALA A 1 92 ? 4.332 -0.714 -26.669 1.00 69.00 92 ALA A CA 1
ATOM 688 C C . ALA A 1 92 ? 4.572 -0.574 -25.155 1.00 69.00 92 ALA A C 1
ATOM 690 O O . ALA A 1 92 ? 5.712 -0.386 -24.726 1.00 69.00 92 ALA A O 1
ATOM 691 N N . GLU A 1 93 ? 3.517 -0.679 -24.355 1.00 72.00 93 GLU A N 1
ATOM 692 C CA . GLU A 1 93 ? 3.606 -0.735 -22.895 1.00 72.00 93 GLU A CA 1
ATOM 693 C C . GLU A 1 93 ? 3.523 -2.195 -22.431 1.00 72.00 93 GLU A C 1
ATOM 695 O O . GLU A 1 93 ? 2.788 -3.004 -22.998 1.00 72.00 93 GLU A O 1
ATOM 700 N N . LEU A 1 94 ? 4.301 -2.538 -21.408 1.00 72.12 94 LEU A N 1
ATOM 701 C CA . LEU A 1 94 ? 4.262 -3.809 -20.699 1.00 72.12 94 LEU A CA 1
ATOM 702 C C . LEU A 1 94 ? 3.714 -3.558 -19.297 1.00 72.12 94 LEU A C 1
ATOM 704 O O . LEU A 1 94 ? 4.302 -2.792 -18.533 1.00 72.12 94 LEU A O 1
ATOM 708 N N . ALA A 1 95 ? 2.623 -4.237 -18.955 1.00 76.88 95 ALA A N 1
ATOM 709 C CA . ALA A 1 95 ? 2.133 -4.279 -17.586 1.00 76.88 95 ALA A CA 1
ATOM 710 C C . ALA A 1 95 ? 3.073 -5.137 -16.726 1.00 76.88 95 ALA A C 1
ATOM 712 O O . ALA A 1 95 ? 3.398 -6.271 -17.088 1.00 76.88 95 ALA A O 1
ATOM 713 N N . ALA A 1 96 ? 3.499 -4.600 -15.589 1.00 74.50 96 ALA A N 1
ATOM 714 C CA . ALA A 1 96 ? 4.341 -5.282 -14.619 1.00 74.50 96 ALA A CA 1
ATOM 715 C C . ALA A 1 96 ? 3.843 -5.017 -13.195 1.00 74.50 96 ALA A C 1
ATOM 717 O O . ALA A 1 96 ? 3.238 -3.984 -12.926 1.00 74.50 96 ALA A O 1
ATOM 718 N N . VAL A 1 97 ? 4.145 -5.942 -12.282 1.00 80.88 97 VAL A N 1
ATOM 719 C CA . VAL A 1 97 ? 3.915 -5.772 -10.841 1.00 80.88 97 VAL A CA 1
ATOM 720 C C . VAL A 1 97 ? 5.260 -5.547 -10.165 1.00 80.88 97 VAL A C 1
ATOM 722 O O . VAL A 1 97 ? 6.171 -6.372 -10.299 1.00 80.88 97 VAL A O 1
ATOM 725 N N . MET A 1 98 ? 5.383 -4.440 -9.441 1.00 81.06 98 MET A N 1
ATOM 726 C CA . MET A 1 98 ? 6.606 -4.040 -8.751 1.00 81.06 98 MET A CA 1
ATOM 727 C C . MET A 1 98 ? 6.368 -3.808 -7.262 1.00 81.06 98 MET A C 1
ATOM 729 O O . MET A 1 98 ? 5.262 -3.478 -6.844 1.00 81.06 98 MET A O 1
ATOM 733 N N . THR A 1 99 ? 7.421 -3.938 -6.460 1.00 83.06 99 THR A N 1
ATOM 734 C CA . THR A 1 99 ? 7.397 -3.645 -5.022 1.00 83.06 99 THR A CA 1
ATOM 735 C C . THR A 1 99 ? 8.011 -2.274 -4.747 1.00 83.06 99 THR A C 1
ATOM 737 O O . THR A 1 99 ? 9.089 -1.957 -5.249 1.00 83.06 99 THR A O 1
ATOM 740 N N . ARG A 1 100 ? 7.364 -1.451 -3.912 1.00 81.31 100 ARG A N 1
ATOM 741 C CA . ARG A 1 100 ? 7.837 -0.095 -3.594 1.00 81.31 100 ARG A CA 1
ATOM 742 C C . ARG A 1 100 ? 7.685 0.273 -2.125 1.00 81.31 100 ARG A C 1
ATOM 744 O O . ARG A 1 100 ? 6.720 -0.107 -1.470 1.00 81.31 100 ARG A O 1
ATOM 751 N N . LEU A 1 101 ? 8.631 1.080 -1.642 1.00 82.94 101 LEU A N 1
ATOM 752 C CA . LEU A 1 101 ? 8.532 1.772 -0.361 1.00 82.94 101 LEU A CA 1
ATOM 753 C C . LEU A 1 101 ? 7.472 2.876 -0.432 1.00 82.94 101 LEU A C 1
ATOM 755 O O . LEU A 1 101 ? 7.581 3.805 -1.233 1.00 82.94 101 LEU A O 1
ATOM 759 N N . VAL A 1 102 ? 6.493 2.796 0.457 1.00 82.81 102 VAL A N 1
ATOM 760 C CA . VAL A 1 102 ? 5.499 3.832 0.726 1.00 82.81 102 VAL A CA 1
ATOM 761 C C . VAL A 1 102 ? 5.755 4.457 2.088 1.00 82.81 102 VAL A C 1
ATOM 763 O O . VAL A 1 102 ? 6.199 3.793 3.024 1.00 82.81 102 VAL A O 1
ATOM 766 N N . GLN A 1 103 ? 5.485 5.753 2.196 1.00 84.25 103 GLN A N 1
ATOM 767 C CA . GLN A 1 103 ? 5.658 6.518 3.426 1.00 84.25 103 GLN A CA 1
ATOM 768 C C . GLN A 1 103 ? 4.435 7.391 3.631 1.00 84.25 103 GLN A C 1
ATOM 770 O O . GLN A 1 103 ? 4.216 8.269 2.816 1.00 84.25 103 GLN A O 1
ATOM 775 N N . SER A 1 104 ? 3.662 7.197 4.695 1.00 85.94 104 SER A N 1
ATOM 776 C CA . SER A 1 104 ? 2.570 8.097 5.038 1.00 85.94 104 SER A CA 1
ATOM 777 C C . SER A 1 104 ? 3.015 9.216 5.963 1.00 85.94 104 SER A C 1
ATOM 779 O O . SER A 1 104 ? 3.739 9.002 6.935 1.00 85.94 104 SER A O 1
ATOM 781 N N . ILE A 1 105 ? 2.513 10.420 5.697 1.00 88.25 105 ILE A N 1
ATOM 782 C CA . ILE A 1 105 ? 2.536 11.501 6.682 1.00 88.25 105 ILE A CA 1
ATOM 783 C C . ILE A 1 105 ? 1.483 11.247 7.765 1.00 88.25 105 ILE A C 1
ATOM 785 O O . ILE A 1 105 ? 0.557 10.452 7.575 1.00 88.25 105 ILE A O 1
ATOM 789 N N . GLN A 1 106 ? 1.611 11.958 8.883 1.00 91.50 106 GLN A N 1
ATOM 790 C CA . GLN A 1 106 ? 0.604 11.960 9.939 1.00 91.50 106 GLN A CA 1
ATOM 791 C C . GLN A 1 106 ? -0.768 12.366 9.381 1.00 91.50 106 GLN A C 1
ATOM 793 O O . GLN A 1 106 ? -0.871 13.326 8.618 1.00 91.50 106 GLN A O 1
ATOM 798 N N . GLN A 1 107 ? -1.817 11.658 9.799 1.00 92.81 107 GLN A N 1
ATOM 799 C CA . GLN A 1 107 ? -3.206 12.055 9.583 1.00 92.81 107 GLN A CA 1
ATOM 800 C C . GLN A 1 107 ? -3.864 12.374 10.919 1.00 92.81 107 GLN A C 1
ATOM 802 O O . GLN A 1 107 ? -3.718 11.625 11.887 1.00 92.81 107 GLN A O 1
ATOM 807 N N . THR A 1 108 ? -4.631 13.458 10.946 1.00 94.38 108 THR A N 1
ATOM 808 C CA . THR A 1 108 ? -5.374 13.898 12.128 1.00 94.38 108 THR A CA 1
ATOM 809 C C . THR A 1 108 ? -6.842 14.037 11.762 1.00 94.38 108 THR A C 1
ATOM 811 O O . THR A 1 108 ? -7.161 14.701 10.779 1.00 94.38 108 THR A O 1
ATOM 814 N N . ASN A 1 109 ? -7.726 13.434 12.558 1.00 92.31 109 ASN A N 1
ATOM 815 C CA . ASN A 1 109 ? -9.174 13.403 12.337 1.00 92.31 109 ASN A CA 1
ATOM 816 C C . ASN A 1 109 ? -9.566 12.979 10.907 1.00 92.31 109 ASN A C 1
ATOM 818 O O . ASN A 1 109 ? -10.442 13.578 10.280 1.00 92.31 109 ASN A O 1
ATOM 822 N N . LEU A 1 110 ? -8.920 11.934 10.387 1.00 91.56 110 LEU A N 1
ATOM 823 C CA . LEU A 1 110 ? -9.276 11.331 9.110 1.00 91.56 110 LEU A CA 1
ATOM 824 C C . LEU A 1 110 ? -10.712 10.801 9.178 1.00 91.56 110 LEU A C 1
ATOM 826 O O . LEU A 1 110 ? -11.028 9.941 10.003 1.00 91.56 110 LEU A O 1
ATOM 830 N N . ALA A 1 111 ? -11.571 11.305 8.296 1.00 89.56 111 ALA A N 1
ATOM 831 C CA . ALA A 1 111 ? -12.942 10.833 8.172 1.00 89.56 111 ALA A CA 1
ATOM 832 C C . ALA A 1 111 ? -12.979 9.397 7.629 1.00 89.56 111 ALA A C 1
ATOM 834 O O . ALA A 1 111 ? -12.285 9.063 6.669 1.00 89.56 111 ALA A O 1
ATOM 835 N N . ILE A 1 112 ? -13.845 8.563 8.199 1.00 87.81 112 ILE A N 1
ATOM 836 C CA . ILE A 1 112 ? -14.006 7.156 7.804 1.00 87.81 112 ILE A CA 1
ATOM 837 C C . ILE A 1 112 ? -15.262 6.927 6.956 1.00 87.81 112 ILE A C 1
ATOM 839 O O . ILE A 1 112 ? -15.933 5.916 7.107 1.00 87.81 112 ILE A O 1
ATOM 843 N N . ALA A 1 113 ? -15.598 7.857 6.059 1.00 78.19 113 ALA A N 1
ATOM 844 C CA . ALA A 1 113 ? -16.875 7.864 5.330 1.00 78.19 113 ALA A CA 1
ATOM 845 C C . ALA A 1 113 ? -17.207 6.552 4.580 1.00 78.19 113 ALA A C 1
ATOM 847 O O . ALA A 1 113 ? -18.376 6.261 4.344 1.00 78.19 113 ALA A O 1
ATOM 848 N N . SER A 1 114 ? -16.195 5.753 4.232 1.00 82.94 114 SER A N 1
ATOM 849 C CA . SER A 1 114 ? -16.339 4.459 3.549 1.00 82.94 114 SER A CA 1
ATOM 850 C C . SER A 1 114 ? -16.349 3.240 4.495 1.00 82.94 114 SER A C 1
ATOM 852 O O . SER A 1 114 ? -16.395 2.101 4.027 1.00 82.94 114 SER A O 1
ATOM 854 N N . ALA A 1 115 ? -16.286 3.448 5.813 1.00 85.62 115 ALA A N 1
ATOM 855 C CA . ALA A 1 115 ? -16.373 2.401 6.828 1.00 85.62 115 ALA A CA 1
ATOM 856 C C . ALA A 1 115 ? -17.830 2.026 7.136 1.00 85.62 115 ALA A C 1
ATOM 858 O O . ALA A 1 115 ? -18.730 2.862 7.125 1.00 85.62 115 ALA A O 1
ATOM 859 N N . THR A 1 116 ? -18.065 0.757 7.466 1.00 89.50 116 THR A N 1
ATOM 860 C CA . THR A 1 116 ? -19.370 0.266 7.928 1.00 89.50 116 THR A CA 1
ATOM 861 C C . THR A 1 116 ? -19.399 0.219 9.454 1.00 89.50 116 THR A C 1
ATOM 863 O O . THR A 1 116 ? -18.631 -0.525 10.065 1.00 89.50 116 THR A O 1
ATOM 866 N N . LEU A 1 117 ? -20.298 0.993 10.073 1.00 88.00 117 LEU A N 1
ATOM 867 C CA . LEU A 1 117 ? -20.406 1.157 11.531 1.00 88.00 117 LEU A CA 1
ATOM 868 C C . LEU A 1 117 ? -21.646 0.453 12.103 1.00 88.00 117 LEU A C 1
ATOM 870 O O . LEU A 1 117 ? -22.573 1.099 12.591 1.00 88.00 117 LEU A O 1
ATOM 874 N N . ASN A 1 118 ? -21.687 -0.876 12.003 1.00 88.12 118 ASN A N 1
ATOM 875 C CA . ASN A 1 118 ? -22.822 -1.706 12.435 1.00 88.12 118 ASN A CA 1
ATOM 876 C C . ASN A 1 118 ? -22.508 -2.623 13.635 1.00 88.12 118 ASN A C 1
ATOM 878 O O . ASN A 1 118 ? -23.298 -3.513 13.937 1.00 88.12 118 ASN A O 1
ATOM 882 N N . GLY A 1 119 ? -21.344 -2.466 14.269 1.00 87.12 119 GLY A N 1
ATOM 883 C CA . GLY A 1 119 ? -20.904 -3.298 15.393 1.00 87.12 119 GLY A CA 1
ATOM 884 C C . GLY A 1 119 ? -20.486 -4.725 15.037 1.00 87.12 119 GLY A C 1
ATOM 885 O O . GLY A 1 119 ? -20.171 -5.500 15.935 1.00 87.12 119 GLY A O 1
ATOM 886 N N . VAL A 1 120 ? -20.465 -5.083 13.747 1.00 88.50 120 VAL A N 1
ATOM 887 C CA . VAL A 1 120 ? -20.164 -6.449 13.279 1.00 88.50 120 VAL A CA 1
ATOM 888 C C . VAL A 1 120 ? -19.102 -6.458 12.180 1.00 88.50 120 VAL A C 1
ATOM 890 O O . VAL A 1 120 ? -18.207 -7.299 12.184 1.00 88.50 120 VAL A O 1
ATOM 893 N N . ALA A 1 121 ? -19.181 -5.533 11.225 1.00 91.00 121 ALA A N 1
ATOM 894 C CA . ALA A 1 121 ? -18.282 -5.480 10.085 1.00 91.00 121 ALA A CA 1
ATOM 895 C C . ALA A 1 121 ? -16.873 -5.055 10.516 1.00 91.00 121 ALA A C 1
ATOM 897 O O . ALA A 1 121 ? -16.682 -4.017 11.155 1.00 91.00 121 ALA A O 1
ATOM 898 N N . THR A 1 122 ? -15.875 -5.842 10.115 1.00 92.00 122 THR A N 1
ATOM 899 C CA . THR A 1 122 ? -14.469 -5.463 10.248 1.00 92.00 122 THR A CA 1
ATOM 900 C C . THR A 1 122 ? -14.112 -4.446 9.172 1.00 92.00 122 THR A C 1
ATOM 902 O O . THR A 1 122 ? -14.235 -4.709 7.976 1.00 92.00 122 THR A O 1
ATOM 905 N N . ASN A 1 123 ? -13.647 -3.283 9.607 1.00 92.75 123 ASN A N 1
ATOM 906 C CA . ASN A 1 123 ? -13.074 -2.258 8.753 1.00 92.75 123 ASN A CA 1
ATOM 907 C C . ASN A 1 123 ? -11.552 -2.355 8.806 1.00 92.75 123 ASN A C 1
ATOM 909 O O . ASN A 1 123 ? -10.971 -2.607 9.862 1.00 92.75 123 ASN A O 1
ATOM 913 N N . TYR A 1 124 ? -10.910 -2.121 7.671 1.00 91.56 124 TYR A N 1
A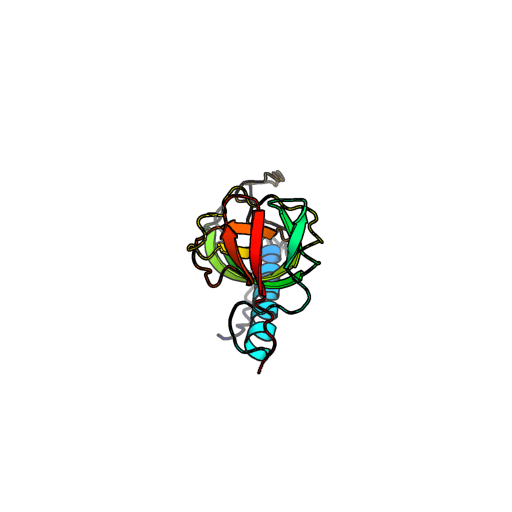TOM 914 C CA . TYR A 1 124 ? -9.466 -2.132 7.509 1.00 91.56 124 TYR A CA 1
ATOM 915 C C . TYR A 1 124 ? -8.980 -0.712 7.257 1.00 91.56 124 TYR A C 1
ATOM 917 O O . TYR A 1 124 ? -9.493 -0.032 6.368 1.00 91.56 124 TYR A O 1
ATOM 925 N N . VAL A 1 125 ? -7.966 -0.292 8.007 1.00 91.88 125 VAL A N 1
ATOM 926 C CA . VAL A 1 125 ? -7.202 0.930 7.753 1.00 91.88 125 VAL A CA 1
ATOM 927 C C . VAL A 1 125 ? -5.949 0.523 6.999 1.00 91.88 125 VAL A C 1
ATOM 929 O O . VAL A 1 125 ? -5.106 -0.201 7.533 1.00 91.88 125 VAL A O 1
ATOM 932 N N . LYS A 1 126 ? -5.862 0.941 5.740 1.00 88.75 126 LYS A N 1
ATOM 933 C CA . LYS A 1 126 ? -4.871 0.444 4.787 1.00 88.75 126 LYS A CA 1
ATOM 934 C C . LYS A 1 126 ? -4.066 1.587 4.202 1.00 88.75 126 LYS A C 1
ATOM 936 O O . LYS A 1 126 ? -4.636 2.608 3.826 1.00 88.75 126 LYS A O 1
ATOM 941 N N . LEU A 1 127 ? -2.762 1.388 4.077 1.00 87.81 127 LEU A N 1
ATOM 942 C CA . LEU A 1 127 ? -1.896 2.218 3.255 1.00 87.81 127 LEU A CA 1
ATOM 943 C C . LEU A 1 127 ? -1.729 1.537 1.895 1.00 87.81 127 LEU A C 1
ATOM 945 O O . LEU A 1 127 ? -1.296 0.388 1.828 1.00 87.81 127 LEU A O 1
ATOM 949 N N . ARG A 1 128 ? -2.080 2.245 0.822 1.00 83.94 128 ARG A N 1
ATOM 950 C CA . ARG A 1 128 ? -2.035 1.741 -0.554 1.00 83.94 128 ARG A CA 1
ATOM 951 C C . ARG A 1 128 ? -1.179 2.652 -1.425 1.00 83.94 128 ARG A C 1
ATOM 953 O O . ARG A 1 128 ? -1.232 3.874 -1.263 1.00 83.94 128 ARG A O 1
ATOM 960 N N . TYR A 1 129 ? -0.437 2.072 -2.369 1.00 79.38 129 TYR A N 1
ATOM 961 C CA . TYR A 1 129 ? 0.165 2.848 -3.452 1.00 79.38 129 TYR A CA 1
ATOM 962 C C . TYR A 1 129 ? -0.935 3.367 -4.373 1.00 79.38 129 TYR A C 1
ATOM 964 O O . TYR A 1 129 ? -1.707 2.590 -4.932 1.00 79.38 129 TYR A O 1
ATOM 972 N N . ALA A 1 130 ? -1.039 4.681 -4.497 1.00 68.38 130 ALA A N 1
ATOM 973 C CA . ALA A 1 130 ? -2.084 5.300 -5.284 1.00 68.38 130 ALA A CA 1
ATOM 974 C C . ALA A 1 130 ? -1.483 5.756 -6.600 1.00 68.38 130 ALA A C 1
ATOM 976 O O . ALA A 1 130 ? -1.230 6.941 -6.773 1.00 68.38 130 ALA A O 1
ATOM 977 N N . GLU A 1 131 ? -1.263 4.830 -7.533 1.00 59.38 131 GLU A N 1
ATOM 978 C CA . GLU A 1 131 ? -0.932 5.254 -8.888 1.00 59.38 131 GLU A CA 1
ATOM 979 C C . GLU A 1 131 ? -2.101 6.1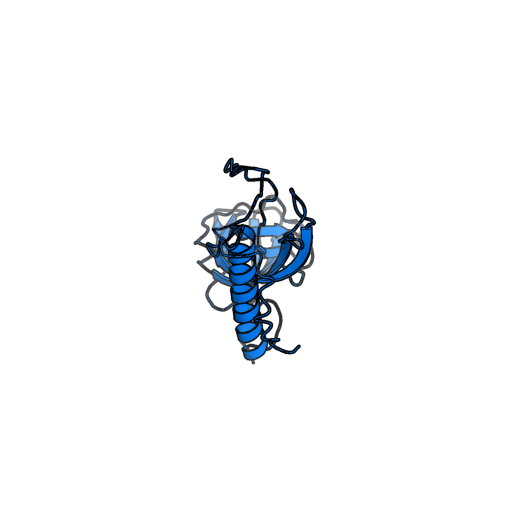12 -9.385 1.00 59.38 131 GLU A C 1
ATOM 981 O O . GLU A 1 131 ? -3.210 5.628 -9.628 1.00 59.38 131 GLU A O 1
ATOM 986 N N . THR A 1 132 ? -1.893 7.426 -9.465 1.00 52.81 132 THR A N 1
ATOM 987 C CA . THR A 1 132 ? -2.912 8.310 -10.018 1.00 52.81 132 THR A CA 1
ATOM 988 C C . THR A 1 132 ? -2.793 8.204 -11.524 1.00 52.81 132 THR A C 1
ATOM 990 O O . THR A 1 132 ? -2.154 9.040 -12.169 1.00 52.81 132 THR A O 1
ATOM 993 N N . ASN A 1 133 ? -3.372 7.140 -12.076 1.00 45.53 133 ASN A N 1
ATOM 994 C CA . ASN A 1 133 ? -3.472 6.970 -13.511 1.00 45.53 133 ASN A CA 1
ATOM 995 C C . ASN A 1 133 ? -4.215 8.200 -14.063 1.00 45.53 133 ASN A C 1
ATOM 997 O O . ASN A 1 133 ? -5.407 8.382 -13.820 1.00 45.53 133 ASN A O 1
ATOM 1001 N N . GLY A 1 134 ? -3.481 9.111 -14.706 1.00 46.53 134 GLY A N 1
ATOM 1002 C CA . GLY A 1 134 ? -4.049 10.336 -15.271 1.00 46.53 134 GLY A CA 1
ATOM 1003 C C . GLY A 1 134 ? -3.727 11.670 -14.589 1.00 46.53 134 GLY A C 1
ATOM 1004 O O . GLY A 1 134 ? -4.255 12.678 -15.055 1.00 46.53 134 GLY A O 1
ATOM 1005 N N . ASN A 1 135 ? -2.829 11.769 -13.595 1.00 38.09 135 ASN A N 1
ATOM 1006 C CA . ASN A 1 135 ? -2.306 13.094 -13.211 1.00 38.09 135 ASN A CA 1
ATOM 1007 C C . ASN A 1 135 ? -1.268 13.588 -14.233 1.00 38.09 135 ASN A C 1
ATOM 1009 O O . ASN A 1 135 ? -0.052 13.479 -14.078 1.00 38.09 135 ASN A O 1
ATOM 1013 N N . THR A 1 136 ? -1.820 14.135 -15.316 1.00 37.47 136 THR A N 1
ATOM 1014 C CA . THR A 1 136 ? -1.213 14.922 -16.390 1.00 37.47 136 THR A CA 1
ATOM 1015 C C . THR A 1 136 ? 0.075 15.636 -15.987 1.00 37.47 136 THR A C 1
ATOM 1017 O O . THR A 1 136 ? 0.058 16.721 -15.405 1.00 37.47 136 THR A O 1
ATOM 1020 N N . ARG A 1 137 ? 1.214 15.095 -16.422 1.00 44.22 137 ARG A N 1
ATOM 1021 C CA . ARG A 1 137 ? 2.399 15.903 -16.726 1.00 44.22 137 ARG A CA 1
ATOM 1022 C C . ARG A 1 137 ? 2.807 15.639 -18.162 1.00 44.22 137 ARG A C 1
ATOM 1024 O O . ARG A 1 137 ? 3.728 14.888 -18.452 1.00 44.22 137 ARG A O 1
ATOM 1031 N N . GLN A 1 138 ? 2.078 16.285 -19.067 1.00 32.84 138 GLN A N 1
ATOM 1032 C CA . GLN A 1 138 ? 2.473 16.418 -20.461 1.00 32.84 138 GLN A CA 1
ATOM 1033 C C . GLN A 1 138 ? 3.828 17.139 -20.507 1.00 32.84 138 GLN A C 1
ATOM 1035 O O . GLN A 1 138 ? 3.905 18.352 -20.327 1.00 32.84 138 GLN A O 1
ATOM 1040 N N . ARG A 1 139 ? 4.922 16.411 -20.742 1.00 37.31 139 ARG A N 1
ATOM 1041 C CA . ARG A 1 139 ? 6.102 17.016 -21.363 1.00 37.31 139 ARG A CA 1
ATOM 1042 C C . ARG A 1 139 ? 6.027 16.703 -22.844 1.00 37.31 139 ARG A C 1
ATOM 1044 O O . ARG A 1 139 ? 6.230 15.561 -23.237 1.00 37.31 139 ARG A O 1
ATOM 1051 N N . ALA A 1 140 ? 5.753 17.721 -23.654 1.00 35.69 140 ALA A N 1
ATOM 1052 C CA . ALA A 1 140 ? 5.984 17.634 -25.086 1.00 35.69 140 ALA A CA 1
ATOM 1053 C C . ALA A 1 140 ? 7.485 17.380 -25.308 1.00 35.69 140 ALA A C 1
ATOM 1055 O O . ALA A 1 140 ? 8.320 18.257 -25.083 1.00 35.69 140 ALA A O 1
ATOM 1056 N N . LYS A 1 141 ? 7.839 16.158 -25.700 1.00 42.16 141 LYS A N 1
ATOM 1057 C CA . LYS A 1 141 ? 9.099 15.860 -26.387 1.00 42.16 141 LYS A CA 1
ATOM 1058 C C . LYS A 1 141 ? 8.766 15.396 -27.801 1.00 42.16 141 LYS A C 1
ATOM 1060 O O . LYS A 1 141 ? 7.630 15.029 -28.071 1.00 42.16 141 LYS A O 1
ATOM 1065 N N . ALA A 1 142 ? 9.766 15.457 -28.680 1.00 38.62 142 ALA A N 1
ATOM 1066 C CA . ALA A 1 142 ? 9.667 15.444 -30.143 1.00 38.62 142 ALA A CA 1
ATOM 1067 C C . ALA A 1 142 ? 8.771 14.367 -30.801 1.00 38.62 142 ALA A C 1
ATOM 1069 O O . ALA A 1 142 ? 8.449 14.530 -31.972 1.00 38.62 142 ALA A O 1
ATOM 1070 N N . ALA A 1 143 ? 8.325 13.327 -30.086 1.00 38.72 143 ALA A N 1
ATOM 1071 C CA . ALA A 1 143 ? 7.202 12.489 -30.497 1.00 38.72 143 ALA A CA 1
ATOM 1072 C C . ALA A 1 143 ? 6.588 11.736 -29.288 1.00 38.72 143 ALA A C 1
ATOM 1074 O O . ALA A 1 143 ? 7.224 10.851 -28.719 1.00 38.72 143 ALA A O 1
ATOM 1075 N N . GLY A 1 144 ? 5.352 12.084 -28.903 1.00 46.81 144 GLY A N 1
ATOM 1076 C CA . GLY A 1 144 ? 4.516 11.336 -27.943 1.00 46.81 144 GLY A CA 1
ATOM 1077 C C . GLY A 1 144 ? 4.372 11.930 -26.528 1.00 46.81 144 GLY A C 1
ATOM 1078 O O . GLY A 1 144 ? 5.176 12.750 -26.085 1.00 46.81 144 GLY A O 1
ATOM 1079 N N . VAL A 1 145 ? 3.319 11.499 -25.817 1.00 45.16 145 VAL A N 1
ATOM 1080 C CA . VAL A 1 145 ? 3.023 11.826 -24.407 1.00 45.16 145 VAL A CA 1
ATOM 1081 C C . VAL A 1 145 ? 3.203 10.556 -23.574 1.00 45.16 145 VAL A C 1
ATOM 1083 O O . VAL A 1 145 ? 2.575 9.549 -23.876 1.00 45.16 145 VAL A O 1
ATOM 1086 N N . TYR A 1 146 ? 4.029 10.614 -22.526 1.00 46.91 146 TYR A N 1
ATOM 1087 C CA . TYR A 1 146 ? 4.222 9.525 -21.560 1.00 46.91 146 TYR A CA 1
ATOM 1088 C C . TYR A 1 146 ? 3.921 10.034 -20.160 1.00 46.91 146 TYR A C 1
ATOM 1090 O O . TYR A 1 146 ? 4.484 11.053 -19.750 1.00 46.91 146 TYR A O 1
ATOM 1098 N N . ALA A 1 147 ? 3.065 9.330 -19.427 1.00 48.88 147 ALA A N 1
ATOM 1099 C CA . ALA A 1 147 ? 2.843 9.574 -18.012 1.00 48.88 147 ALA A CA 1
ATOM 1100 C C . ALA A 1 147 ? 3.750 8.631 -17.212 1.00 48.88 147 ALA A C 1
ATOM 1102 O O . ALA A 1 147 ? 3.678 7.421 -17.378 1.00 48.88 147 ALA A O 1
ATOM 1103 N N . TYR A 1 148 ? 4.633 9.179 -16.378 1.00 50.72 148 TYR A N 1
ATOM 1104 C CA . TYR A 1 148 ? 5.419 8.398 -15.424 1.00 50.72 148 TYR A CA 1
ATOM 1105 C C . TYR A 1 148 ? 5.450 9.120 -14.079 1.00 50.72 148 TYR A C 1
ATOM 1107 O O . TYR A 1 148 ? 5.608 10.344 -14.008 1.00 50.72 148 TYR A O 1
ATOM 1115 N N . GLU A 1 149 ? 5.285 8.362 -13.000 1.00 50.59 149 GLU A N 1
ATOM 1116 C CA . GLU A 1 149 ? 5.238 8.888 -11.642 1.00 50.59 149 GLU A CA 1
ATOM 1117 C C . GLU A 1 149 ? 6.652 8.968 -11.046 1.00 50.59 149 GLU A C 1
ATOM 1119 O O . GLU A 1 149 ? 7.261 7.973 -10.656 1.00 50.59 149 GLU A O 1
ATOM 1124 N N . LEU A 1 150 ? 7.200 10.185 -10.979 1.00 51.53 150 LEU A N 1
ATOM 1125 C CA . LEU A 1 150 ? 8.503 10.445 -10.349 1.00 51.53 150 LEU A CA 1
ATOM 1126 C C . LEU A 1 150 ? 8.428 10.465 -8.820 1.00 51.53 150 LEU A C 1
ATOM 1128 O O . LEU A 1 150 ? 9.419 10.169 -8.154 1.00 51.53 150 LEU A O 1
ATOM 1132 N N . VAL A 1 151 ? 7.277 10.853 -8.269 1.00 55.38 151 VAL A N 1
ATOM 1133 C CA . VAL A 1 151 ? 7.078 11.029 -6.830 1.00 55.38 151 VAL A CA 1
ATOM 1134 C C . VAL A 1 151 ? 6.079 9.981 -6.372 1.00 55.38 151 VAL A C 1
ATOM 1136 O O . VAL A 1 151 ? 4.946 10.058 -6.828 1.00 55.38 151 VAL A O 1
ATOM 1139 N N . PRO A 1 152 ? 6.466 9.038 -5.498 1.00 61.00 152 PRO A N 1
ATOM 1140 C CA . PRO A 1 152 ? 5.534 8.047 -4.992 1.00 61.00 152 PRO A CA 1
ATOM 1141 C C . PRO A 1 152 ? 4.355 8.741 -4.314 1.00 61.00 152 PRO A C 1
ATOM 1143 O O . PRO A 1 152 ? 4.552 9.515 -3.374 1.00 61.00 152 PRO A O 1
ATOM 1146 N N . SER A 1 153 ? 3.144 8.446 -4.769 1.00 69.69 153 SER A N 1
ATOM 1147 C CA . SER A 1 153 ? 1.924 8.819 -4.076 1.00 69.69 153 SER A CA 1
ATOM 1148 C C . SER A 1 153 ? 1.275 7.599 -3.434 1.00 69.69 153 SER A C 1
ATOM 1150 O O . SER A 1 153 ? 1.310 6.466 -3.914 1.00 69.69 153 SER A O 1
ATOM 1152 N N . PHE A 1 154 ? 0.742 7.830 -2.249 1.00 77.44 154 PHE A N 1
ATOM 1153 C CA . PHE A 1 154 ? 0.095 6.822 -1.433 1.00 77.44 154 PHE A CA 1
ATOM 1154 C C . PHE A 1 154 ? -1.212 7.412 -0.938 1.00 77.44 154 PHE A C 1
ATOM 1156 O O . PHE A 1 154 ? -1.386 8.630 -0.840 1.00 77.44 154 PHE A O 1
ATOM 1163 N N . THR A 1 155 ? -2.155 6.547 -0.618 1.00 83.69 155 THR A N 1
ATOM 1164 C CA . THR A 1 155 ? -3.428 6.972 -0.052 1.00 83.69 155 THR A CA 1
ATOM 1165 C C . THR A 1 155 ? -3.801 6.039 1.076 1.00 83.69 155 THR A C 1
ATOM 1167 O O . THR A 1 155 ? -3.585 4.827 1.008 1.00 83.69 155 THR A O 1
ATOM 1170 N N . ILE A 1 156 ? -4.343 6.627 2.138 1.00 88.06 156 ILE A N 1
ATOM 1171 C CA . ILE A 1 156 ? -4.934 5.860 3.222 1.00 88.06 156 ILE A CA 1
ATOM 1172 C C . ILE A 1 156 ? -6.376 5.557 2.844 1.00 88.06 156 ILE A C 1
ATOM 1174 O O . ILE A 1 156 ? -7.149 6.456 2.517 1.00 88.06 156 ILE A O 1
ATOM 1178 N N . VAL A 1 157 ? -6.728 4.280 2.893 1.00 89.19 157 VAL A N 1
ATOM 1179 C CA . VAL A 1 157 ? -8.057 3.777 2.566 1.00 89.19 157 VAL A CA 1
ATOM 1180 C C . VAL A 1 157 ? -8.648 3.131 3.807 1.00 89.19 157 VAL A C 1
ATOM 1182 O O . VAL A 1 157 ? -8.017 2.280 4.432 1.00 89.19 157 VAL A O 1
ATOM 1185 N N . VAL A 1 158 ? -9.880 3.512 4.139 1.00 91.25 158 VAL A N 1
ATOM 1186 C CA . VAL A 1 158 ? -10.646 2.912 5.233 1.00 91.25 158 VAL A CA 1
ATOM 1187 C C . VAL A 1 158 ? -11.922 2.309 4.666 1.00 91.25 158 VAL A C 1
ATOM 1189 O O . VAL A 1 158 ? -12.778 3.047 4.190 1.00 91.25 158 VAL A O 1
ATOM 1192 N N . ASN A 1 159 ? -12.043 0.982 4.659 1.00 92.06 159 ASN A N 1
ATOM 1193 C CA . ASN A 1 159 ? -13.236 0.283 4.164 1.00 92.06 159 ASN A CA 1
ATOM 1194 C C . ASN A 1 159 ? -13.303 -1.170 4.665 1.00 92.06 159 ASN A C 1
ATOM 1196 O O . ASN A 1 159 ? -12.416 -1.635 5.374 1.00 92.06 159 ASN A O 1
ATOM 1200 N N . THR A 1 160 ? -14.347 -1.900 4.278 1.00 91.31 160 THR A N 1
ATOM 1201 C CA . THR A 1 160 ? -14.561 -3.318 4.628 1.00 91.31 160 THR A CA 1
ATOM 1202 C C . THR A 1 160 ? -13.910 -4.304 3.653 1.00 91.31 160 THR A C 1
ATOM 1204 O O . THR A 1 160 ? -13.982 -5.515 3.850 1.00 91.31 160 THR A O 1
ATOM 1207 N N . THR A 1 161 ? -13.273 -3.819 2.584 1.00 89.56 161 THR A N 1
ATOM 1208 C CA . THR A 1 161 ? -12.648 -4.683 1.577 1.00 89.56 161 THR A CA 1
ATOM 1209 C C . THR A 1 161 ? -11.408 -5.355 2.155 1.00 89.56 161 THR A C 1
ATOM 1211 O O . THR A 1 161 ? -10.499 -4.665 2.632 1.00 89.56 161 THR A O 1
ATOM 1214 N N . VAL A 1 162 ? -11.353 -6.686 2.052 1.00 86.56 162 VAL A N 1
ATOM 1215 C CA . VAL A 1 162 ? -10.217 -7.492 2.514 1.00 86.56 162 VAL A CA 1
ATOM 1216 C C . VAL A 1 162 ? -8.914 -6.989 1.864 1.00 86.56 162 VAL A C 1
ATOM 1218 O O . VAL A 1 162 ? -8.911 -6.711 0.662 1.00 86.56 162 VAL A O 1
ATOM 1221 N N . PRO A 1 163 ? -7.831 -6.812 2.643 1.00 85.62 163 PRO A N 1
ATOM 1222 C CA . PRO A 1 163 ? -6.528 -6.397 2.129 1.00 85.62 163 PRO A CA 1
ATOM 1223 C C . PRO A 1 163 ? -5.954 -7.381 1.105 1.00 85.62 163 PRO A C 1
ATOM 1225 O O . PRO A 1 163 ? -6.168 -8.588 1.204 1.00 85.62 163 PRO A O 1
ATOM 1228 N N . THR A 1 164 ? -5.192 -6.851 0.155 1.00 83.25 164 THR A N 1
ATOM 1229 C CA . THR A 1 164 ? -4.433 -7.621 -0.845 1.00 83.25 164 THR A CA 1
ATOM 1230 C C . THR A 1 164 ? -2.934 -7.344 -0.698 1.00 83.25 164 THR A C 1
ATOM 1232 O O . THR A 1 164 ? -2.542 -6.516 0.120 1.00 83.25 164 THR A O 1
ATOM 1235 N N . ASP A 1 165 ? -2.087 -7.954 -1.529 1.00 74.94 165 ASP A N 1
ATOM 1236 C CA . ASP A 1 165 ? -0.633 -7.691 -1.542 1.00 74.94 165 ASP A CA 1
ATOM 1237 C C . ASP A 1 165 ? -0.254 -6.242 -1.935 1.00 74.94 165 ASP A C 1
ATOM 1239 O O . ASP A 1 165 ? 0.912 -5.843 -1.847 1.00 74.94 165 ASP A O 1
ATOM 1243 N N . TYR A 1 166 ? -1.242 -5.445 -2.354 1.00 82.50 166 TYR A N 1
ATOM 1244 C CA . TYR A 1 166 ? -1.134 -4.020 -2.680 1.00 82.50 166 TYR A CA 1
ATOM 1245 C C . TYR A 1 166 ? -1.414 -3.101 -1.475 1.00 82.50 166 TYR A C 1
ATOM 1247 O O . TYR A 1 166 ? -1.361 -1.875 -1.596 1.00 82.50 166 TYR A O 1
ATOM 1255 N N . ASP A 1 167 ? -1.745 -3.677 -0.316 1.00 85.62 167 ASP A N 1
ATOM 1256 C CA . ASP A 1 167 ? -2.177 -2.956 0.878 1.00 85.62 167 ASP A CA 1
ATOM 1257 C C . ASP A 1 167 ? -1.302 -3.306 2.089 1.00 85.62 167 ASP A C 1
ATOM 1259 O O . ASP A 1 167 ? -1.214 -4.468 2.480 1.00 85.62 167 ASP A O 1
ATOM 1263 N N . ILE A 1 168 ? -0.748 -2.301 2.771 1.00 86.69 168 ILE A N 1
ATOM 1264 C CA . ILE A 1 168 ? -0.270 -2.480 4.150 1.00 86.69 168 ILE A CA 1
ATOM 1265 C C . ILE A 1 168 ? -1.448 -2.244 5.084 1.00 86.69 168 ILE A C 1
ATOM 1267 O O . ILE A 1 168 ? -2.053 -1.170 5.083 1.00 86.69 168 ILE A O 1
ATOM 1271 N N . VAL A 1 169 ? -1.760 -3.231 5.916 1.00 89.12 169 VAL A N 1
ATOM 1272 C CA . VAL A 1 169 ? -2.802 -3.107 6.938 1.00 89.12 169 VAL A CA 1
ATOM 1273 C C . VAL A 1 169 ? -2.198 -2.479 8.182 1.00 89.12 169 VAL A C 1
ATOM 1275 O O . VAL A 1 169 ? -1.374 -3.101 8.839 1.00 89.12 169 VAL A O 1
ATOM 1278 N N . LEU A 1 170 ? -2.635 -1.269 8.522 1.00 89.94 170 LEU A N 1
ATOM 1279 C CA . LEU A 1 170 ? -2.179 -0.563 9.723 1.00 89.94 170 LEU A CA 1
ATOM 1280 C C . LEU A 1 170 ? -2.975 -1.016 10.951 1.00 89.94 170 LEU A C 1
ATOM 1282 O O . LEU A 1 170 ? -2.433 -1.326 12.009 1.00 89.94 170 LEU A O 1
ATOM 1286 N N . ALA A 1 171 ? -4.293 -1.106 10.791 1.00 91.00 171 ALA A N 1
ATOM 1287 C CA . ALA A 1 171 ? -5.182 -1.568 11.840 1.00 91.00 171 ALA A CA 1
ATOM 1288 C C . ALA A 1 171 ? -6.470 -2.141 11.259 1.00 91.00 171 ALA A C 1
ATOM 1290 O O . ALA A 1 171 ? -6.842 -1.902 10.106 1.00 91.00 171 ALA A O 1
ATOM 1291 N N . THR A 1 172 ? -7.182 -2.861 12.110 1.00 92.12 172 THR A N 1
ATOM 1292 C CA . THR A 1 172 ? -8.574 -3.238 11.889 1.00 92.12 172 THR A CA 1
ATOM 1293 C C . THR A 1 172 ? -9.430 -2.666 12.999 1.00 92.12 172 THR A C 1
ATOM 1295 O O . THR A 1 172 ? -8.956 -2.533 14.124 1.00 92.12 172 THR A O 1
ATOM 1298 N N . PHE A 1 173 ? -10.681 -2.334 12.713 1.00 92.06 173 PHE A N 1
ATOM 1299 C CA . PHE A 1 173 ? -11.612 -1.944 13.761 1.00 92.06 173 PHE A CA 1
ATOM 1300 C C . PHE A 1 173 ? -13.035 -2.390 13.465 1.00 92.06 173 PHE A C 1
ATOM 1302 O O . PHE A 1 173 ? -13.449 -2.518 12.312 1.00 92.06 173 PHE A O 1
ATOM 1309 N N . VAL A 1 174 ? -13.797 -2.579 14.535 1.00 91.19 174 VAL A N 1
ATOM 1310 C CA . VAL A 1 174 ? -15.253 -2.706 14.487 1.00 91.19 174 VAL A CA 1
ATOM 1311 C C . VAL A 1 174 ? -15.824 -1.464 15.160 1.00 91.19 174 VAL A C 1
ATOM 1313 O O . VAL A 1 174 ? -15.395 -1.091 16.254 1.00 91.19 174 VAL A O 1
ATOM 1316 N N . GLY A 1 175 ? -16.730 -0.777 14.467 1.00 85.81 175 GLY A N 1
ATOM 1317 C CA . GLY A 1 175 ? -17.322 0.470 14.941 1.00 85.81 175 GLY A CA 1
ATOM 1318 C C . GLY A 1 175 ? -18.830 0.355 15.105 1.00 85.81 175 GLY A C 1
ATOM 1319 O O . GLY A 1 175 ? -19.494 -0.307 14.305 1.00 85.81 175 GLY A O 1
ATOM 1320 N N . ASN A 1 176 ? -19.363 1.020 16.125 1.00 84.69 176 ASN A N 1
ATOM 1321 C CA . ASN A 1 176 ? -20.800 1.165 16.336 1.00 84.69 176 ASN A CA 1
ATOM 1322 C C . ASN A 1 176 ? -21.289 2.499 15.775 1.00 84.69 176 ASN A C 1
ATOM 1324 O O . ASN A 1 176 ? -20.555 3.490 15.766 1.00 84.69 176 ASN A O 1
ATOM 1328 N N . THR A 1 177 ? -22.551 2.542 15.354 1.00 75.81 177 THR A N 1
ATOM 1329 C CA . THR A 1 177 ? -23.218 3.804 15.026 1.00 75.81 177 THR A CA 1
ATOM 1330 C C . THR A 1 177 ? -23.174 4.714 16.262 1.00 75.81 177 THR A C 1
ATOM 1332 O O . THR A 1 177 ? -23.621 4.303 17.331 1.00 75.81 177 THR A O 1
ATOM 1335 N N . GLY A 1 178 ? -22.596 5.915 16.142 1.00 71.62 178 GLY A N 1
ATOM 1336 C CA . GLY A 1 178 ? -22.355 6.820 17.279 1.00 71.62 178 GLY A CA 1
ATOM 1337 C C . GLY A 1 178 ? -20.900 6.902 17.762 1.00 71.62 178 GLY A C 1
ATOM 1338 O O . GLY A 1 178 ? -20.643 7.520 18.793 1.00 71.62 178 GLY A O 1
ATOM 1339 N N . GLY A 1 179 ? -19.953 6.297 17.037 1.00 69.31 179 GLY A N 1
ATOM 1340 C CA . GLY A 1 179 ? -18.556 6.742 17.053 1.00 69.31 179 GLY A CA 1
ATOM 1341 C C . GLY A 1 179 ? -17.600 6.032 17.985 1.00 69.31 179 GLY A C 1
ATOM 1342 O O . GLY A 1 179 ? -16.467 6.467 18.134 1.00 69.31 179 GLY A O 1
ATOM 1343 N N . THR A 1 180 ? -17.997 4.941 18.632 1.00 78.19 180 THR A N 1
ATOM 1344 C CA . THR A 1 180 ? -17.039 4.138 19.405 1.00 78.19 180 THR A CA 1
ATOM 1345 C C . THR A 1 180 ? -16.359 3.113 18.500 1.00 78.19 180 THR A C 1
ATOM 1347 O O . THR A 1 180 ? -17.044 2.349 17.813 1.00 78.19 180 THR A O 1
ATOM 1350 N N . PHE A 1 181 ? -15.023 3.072 18.528 1.00 83.56 181 PHE A N 1
ATOM 1351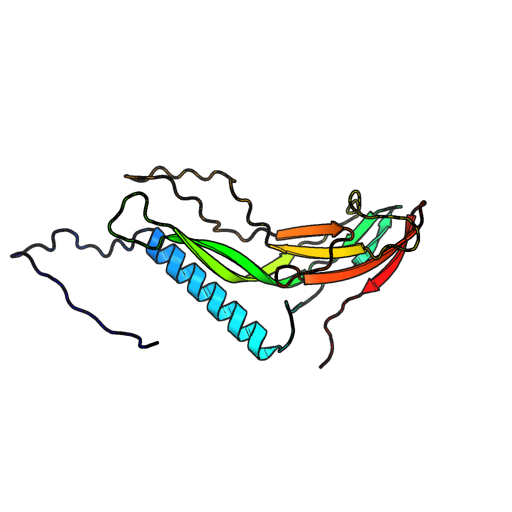 C CA . PHE A 1 181 ? -14.213 2.110 17.777 1.00 83.56 181 PHE A CA 1
ATOM 1352 C C . PHE A 1 181 ? -13.466 1.167 18.713 1.00 83.56 181 PHE A C 1
ATOM 1354 O O . PHE A 1 181 ? -12.786 1.606 19.638 1.00 83.56 181 PHE A O 1
ATOM 1361 N N . ALA A 1 182 ? -13.517 -0.129 18.420 1.00 83.75 182 ALA A N 1
ATOM 1362 C CA . ALA A 1 182 ? -12.562 -1.087 18.959 1.00 83.75 182 ALA A CA 1
ATOM 1363 C C . ALA A 1 182 ? -11.449 -1.287 17.924 1.00 83.75 182 ALA A C 1
ATOM 1365 O O . ALA A 1 182 ? -11.662 -1.971 16.924 1.00 83.75 182 ALA A O 1
ATOM 1366 N N . ILE A 1 183 ? -10.293 -0.650 18.135 1.00 89.38 183 ILE A N 1
ATOM 1367 C CA . ILE A 1 183 ? -9.146 -0.732 17.221 1.00 89.38 183 ILE A CA 1
ATOM 1368 C C . ILE A 1 183 ? -8.239 -1.887 17.644 1.00 89.38 183 ILE A C 1
ATOM 1370 O O . ILE A 1 183 ? -7.744 -1.938 18.768 1.00 89.38 183 ILE A O 1
ATOM 1374 N N . THR A 1 184 ? -7.970 -2.786 16.709 1.00 89.62 184 THR A N 1
ATOM 1375 C CA . THR A 1 184 ? -6.937 -3.813 16.804 1.00 89.62 184 THR A CA 1
ATOM 1376 C C . THR A 1 184 ? -5.797 -3.418 15.878 1.00 89.62 184 THR A C 1
ATOM 1378 O O . THR A 1 184 ? -5.955 -3.430 14.653 1.00 89.62 184 THR A O 1
ATOM 1381 N N . GLN A 1 185 ? -4.653 -3.051 16.460 1.00 86.75 185 GLN A N 1
ATOM 1382 C CA . GLN A 1 185 ? -3.457 -2.748 15.678 1.00 86.75 185 GLN A CA 1
ATOM 1383 C C . GLN A 1 185 ? -2.966 -3.997 14.957 1.00 86.75 185 GLN A C 1
ATOM 1385 O O . GLN A 1 185 ? -2.987 -5.098 15.507 1.00 86.75 185 GLN A O 1
ATOM 1390 N N . ARG A 1 186 ? -2.469 -3.804 13.740 1.00 73.62 186 ARG A N 1
ATOM 1391 C CA . ARG A 1 186 ? -1.653 -4.787 13.034 1.00 73.62 186 ARG A CA 1
ATOM 1392 C C . ARG A 1 186 ? -0.220 -4.271 13.076 1.00 73.62 186 ARG A C 1
ATOM 1394 O O . ARG A 1 186 ? 0.325 -3.837 12.071 1.00 73.62 186 ARG A O 1
ATOM 1401 N N . ILE A 1 187 ? 0.369 -4.263 14.272 1.00 57.03 187 ILE A N 1
ATOM 1402 C CA . ILE A 1 187 ? 1.817 -4.088 14.393 1.00 57.03 187 ILE A CA 1
ATOM 1403 C C . ILE A 1 187 ? 2.401 -5.375 13.812 1.00 57.03 187 ILE A C 1
ATOM 1405 O O . ILE A 1 187 ? 2.184 -6.442 14.383 1.00 57.03 187 ILE A O 1
ATOM 1409 N N . SER A 1 188 ? 3.050 -5.321 12.646 1.00 51.84 188 SER A N 1
ATOM 1410 C CA . SER A 1 188 ? 3.944 -6.413 12.263 1.00 51.84 188 SER A CA 1
ATOM 1411 C C . SER A 1 188 ? 5.196 -6.291 13.123 1.00 51.84 188 SER A C 1
ATOM 1413 O O . SER A 1 188 ? 6.198 -5.715 12.712 1.00 51.84 188 SER A O 1
ATOM 1415 N N . GLU A 1 189 ? 5.092 -6.787 14.344 1.00 45.44 189 GLU A N 1
ATOM 1416 C CA . GLU A 1 189 ? 6.220 -7.269 15.119 1.00 45.44 189 GLU A CA 1
ATOM 1417 C C . GLU A 1 189 ? 5.930 -8.753 15.380 1.00 45.44 189 GLU A C 1
ATOM 1419 O O . GLU A 1 189 ? 4.787 -9.122 15.657 1.00 45.44 189 GLU A O 1
ATOM 1424 N N . ASP A 1 190 ? 6.975 -9.563 15.211 1.00 33.62 190 ASP A N 1
ATOM 1425 C CA . ASP A 1 190 ? 7.090 -11.022 15.360 1.00 33.62 190 ASP A CA 1
ATOM 1426 C C . ASP A 1 190 ? 6.908 -11.833 14.056 1.00 33.62 190 ASP A C 1
ATOM 1428 O O . ASP A 1 190 ? 5.837 -11.862 13.446 1.00 33.62 190 ASP A O 1
ATOM 1432 N N . VAL A 1 191 ? 7.942 -12.522 13.546 1.00 34.84 191 VAL A N 1
ATOM 1433 C CA . VAL A 1 191 ? 9.103 -13.153 14.226 1.00 34.84 191 VAL A CA 1
ATOM 1434 C C . VAL A 1 191 ? 10.452 -12.644 13.719 1.00 34.84 191 VAL A C 1
ATOM 1436 O O . VAL A 1 191 ? 10.650 -12.649 12.484 1.00 34.84 191 VAL A O 1
#

Secondary structure (DSSP, 8-state):
------------TTS-TT-S----HHHHHHHHHHHHHHHHHHHHHHH-SSS-EEEE--EEE-SSSEEEE--EEEEEEEEEEEE--SSSSSPPEEEEEEEEEEEEPPEEEEE-TTS--SSSPPEEEEEEE---TT-------SS------SS--EEEEEESSPP-TTEEEEEEEEE-TTS-EEEEE------

Radius of gyration: 21.96 Å; chains: 1; bounding box: 56×32×62 Å